Protein AF-A0A917K2B2-F1 (afdb_monomer)

Organism: NCBI:txid1003997

Nearest PDB structures (foldseek):
  4q0y-assembly2_C  TM=4.716E-01  e=1.342E+00  Clostridium sporogenes ATCC 15579
  2bm1-assembly1_A  TM=5.325E-01  e=3.130E+00  Thermus thermophilus
  4m1k-assembly1_A  TM=5.348E-01  e=3.130E+00  Thermus thermophilus
  1wdt-assembly1_A  TM=4.998E-01  e=5.203E+00  Thermus thermophilus
  6s13-assembly1_q  TM=2.485E-01  e=5.505E+00  Staphylococcus aureus

Sequence (207 aa):
MDAHSNPPSQYTPWRLTPEDLDETRLTRRQFLTYVLGGTGAFMGTLIAAPLIVAAFDPIHRSAGQQFFKTTLKPSDFNDKLPTHVRFTQHIDDGWNSHDVPNDVYVIIYQKKLMIMSHTCTHLGCHVNGSEVNGKSVAPKYNNGQDWFQCPCHNSLYNIYGVPTPTSPAPRPLDLYTYRIEPDGTISIGPSFQRTKENWDYNPNPEI

Structure (mmCIF, N/CA/C/O backbone):
data_AF-A0A917K2B2-F1
#
_entry.id   AF-A0A917K2B2-F1
#
loop_
_atom_site.group_PDB
_atom_site.id
_atom_site.type_symbol
_atom_site.label_atom_id
_atom_site.label_alt_id
_atom_site.label_comp_id
_atom_site.label_asym_id
_atom_site.label_entity_id
_atom_site.label_seq_id
_atom_site.pdbx_PDB_ins_code
_atom_site.Cartn_x
_atom_site.Cartn_y
_atom_site.Cartn_z
_atom_site.occupancy
_atom_site.B_iso_or_equiv
_atom_site.auth_seq_id
_atom_site.auth_comp_id
_atom_site.auth_asym_id
_atom_site.auth_atom_id
_atom_site.pdbx_PDB_model_num
ATOM 1 N N . MET A 1 1 ? 45.956 -6.895 -105.521 1.00 42.62 1 MET A N 1
ATOM 2 C CA . MET A 1 1 ? 45.988 -5.649 -104.740 1.00 42.62 1 MET A CA 1
ATOM 3 C C . MET A 1 1 ? 44.591 -5.345 -104.210 1.00 42.62 1 MET A C 1
ATOM 5 O O . MET A 1 1 ? 43.804 -4.755 -104.931 1.00 42.62 1 MET A O 1
ATOM 9 N N . ASP A 1 2 ? 44.184 -5.665 -102.989 1.00 46.22 2 ASP A N 1
ATOM 10 C CA . ASP A 1 2 ? 44.106 -6.958 -102.300 1.00 46.22 2 ASP A CA 1
ATOM 11 C C . ASP A 1 2 ? 42.822 -6.890 -101.458 1.00 46.22 2 ASP A C 1
ATOM 13 O O . ASP A 1 2 ? 42.589 -5.906 -100.756 1.00 46.22 2 ASP A O 1
ATOM 17 N N . ALA A 1 3 ? 41.945 -7.886 -101.582 1.00 50.41 3 ALA A N 1
ATOM 18 C CA . ALA A 1 3 ? 40.715 -7.972 -100.804 1.00 50.41 3 ALA A CA 1
ATOM 19 C C . ALA A 1 3 ? 41.024 -8.657 -99.465 1.00 50.41 3 ALA A C 1
ATOM 21 O O . ALA A 1 3 ? 41.147 -9.878 -99.402 1.00 50.41 3 ALA A O 1
ATOM 22 N N . HIS A 1 4 ? 41.167 -7.876 -98.394 1.00 52.44 4 HIS A N 1
ATOM 23 C CA . HIS A 1 4 ? 41.321 -8.406 -97.039 1.00 52.44 4 HIS A CA 1
ATOM 24 C C . HIS A 1 4 ? 39.947 -8.652 -96.405 1.00 52.44 4 HIS A C 1
ATOM 26 O O . HIS A 1 4 ? 39.318 -7.755 -95.850 1.00 52.44 4 HIS A O 1
ATOM 32 N N . SER A 1 5 ? 39.478 -9.894 -96.497 1.00 58.75 5 SER A N 1
ATOM 33 C CA . SER A 1 5 ? 38.369 -10.419 -95.699 1.00 58.75 5 SER A CA 1
ATOM 34 C C . SER A 1 5 ? 38.810 -10.625 -94.245 1.00 58.75 5 SER A C 1
ATOM 36 O O . SER A 1 5 ? 39.787 -11.330 -93.992 1.00 58.75 5 SER A O 1
ATOM 38 N N . ASN A 1 6 ? 38.079 -10.044 -93.293 1.00 54.34 6 ASN A N 1
ATOM 39 C CA . ASN A 1 6 ? 38.276 -10.272 -91.859 1.00 54.34 6 ASN A CA 1
ATOM 40 C C . ASN A 1 6 ? 37.791 -11.689 -91.477 1.00 54.34 6 ASN A C 1
ATOM 42 O O . ASN A 1 6 ? 36.689 -12.061 -91.890 1.00 54.34 6 ASN A O 1
ATOM 46 N N . PRO A 1 7 ? 38.547 -12.491 -90.703 1.00 56.81 7 PRO A N 1
ATOM 47 C CA . PRO A 1 7 ? 38.083 -13.809 -90.276 1.00 56.81 7 PRO A CA 1
ATOM 48 C C . PRO A 1 7 ? 37.017 -13.700 -89.166 1.00 56.81 7 PRO A C 1
ATOM 50 O O . PRO A 1 7 ? 37.055 -12.760 -88.367 1.00 56.81 7 PRO A O 1
ATOM 53 N N . PRO A 1 8 ? 36.066 -14.652 -89.082 1.00 50.38 8 PRO A N 1
ATOM 54 C CA . PRO A 1 8 ? 35.023 -14.637 -88.063 1.00 50.38 8 PRO A CA 1
ATOM 55 C C . PRO A 1 8 ? 35.609 -14.941 -86.678 1.00 50.38 8 PRO A C 1
ATOM 57 O O . PRO A 1 8 ? 36.498 -15.784 -86.530 1.00 50.38 8 PRO A O 1
ATOM 60 N N . SER A 1 9 ? 35.100 -14.247 -85.658 1.00 57.75 9 SER A N 1
ATOM 61 C CA . SER A 1 9 ? 35.517 -14.409 -84.267 1.00 57.75 9 SER A CA 1
ATOM 62 C C . SER A 1 9 ? 35.201 -15.818 -83.760 1.00 57.75 9 SER A C 1
ATOM 64 O O . SER A 1 9 ? 34.055 -16.264 -83.735 1.00 57.75 9 SER A O 1
ATOM 66 N N . GLN A 1 10 ? 36.240 -16.539 -83.344 1.00 55.34 10 GLN A N 1
ATOM 67 C CA . GLN A 1 10 ? 36.100 -17.853 -82.726 1.00 55.34 10 GLN A CA 1
ATOM 68 C C . GLN A 1 10 ? 35.752 -17.683 -81.241 1.00 55.34 10 GLN A C 1
ATOM 70 O O . GLN A 1 10 ? 36.583 -17.251 -80.443 1.00 55.34 10 GLN A O 1
ATOM 75 N N . TYR A 1 11 ? 34.518 -18.024 -80.871 1.00 56.69 11 TYR A N 1
ATOM 76 C CA . TYR A 1 11 ? 34.088 -18.148 -79.478 1.00 56.69 11 TYR A CA 1
ATOM 77 C C . TYR A 1 11 ? 34.731 -19.400 -78.860 1.00 56.69 11 TYR A C 1
ATOM 79 O O . TYR A 1 11 ? 34.476 -20.517 -79.309 1.00 56.69 11 TYR A O 1
ATOM 87 N N . THR A 1 12 ? 35.589 -19.222 -77.850 1.00 58.56 12 THR A N 1
ATOM 88 C CA . THR A 1 12 ? 36.211 -20.325 -77.095 1.00 58.56 12 THR A CA 1
ATOM 89 C C . THR A 1 12 ? 35.680 -20.316 -75.654 1.00 58.56 12 THR A C 1
ATOM 91 O O . THR A 1 12 ? 35.956 -19.371 -74.922 1.00 58.56 12 THR A O 1
ATOM 94 N N . PRO A 1 13 ? 34.921 -21.338 -75.213 1.00 57.34 13 PRO A N 1
ATOM 95 C CA . PRO A 1 13 ? 34.154 -21.292 -73.959 1.00 57.34 13 PRO A CA 1
ATOM 96 C C . PRO A 1 13 ? 34.963 -21.566 -72.675 1.00 57.34 13 PRO A C 1
ATOM 98 O O . PRO A 1 13 ? 34.377 -21.694 -71.607 1.00 57.34 13 PRO A O 1
ATOM 101 N N . TRP A 1 14 ? 36.293 -21.696 -72.748 1.00 61.47 14 TRP A N 1
ATOM 102 C CA . TRP A 1 14 ? 37.138 -22.086 -71.604 1.00 61.47 14 TRP A CA 1
ATOM 103 C C . TRP A 1 14 ? 38.266 -21.095 -71.271 1.00 61.47 14 TRP A C 1
ATOM 105 O O . TRP A 1 14 ? 39.020 -21.324 -70.325 1.00 61.47 14 TRP A O 1
ATOM 115 N N . ARG A 1 15 ? 38.389 -19.977 -71.999 1.00 55.41 15 ARG A N 1
ATOM 116 C CA . ARG A 1 15 ? 39.230 -18.850 -71.569 1.00 55.41 15 ARG A CA 1
ATOM 117 C C . ARG A 1 15 ? 38.396 -17.935 -70.681 1.00 55.41 15 ARG A C 1
ATOM 119 O O . ARG A 1 15 ? 37.712 -17.058 -71.190 1.00 55.41 15 ARG A O 1
ATOM 126 N N . LEU A 1 16 ? 38.476 -18.148 -69.368 1.00 57.84 16 LEU A N 1
ATOM 127 C CA . LEU A 1 16 ? 38.032 -17.147 -68.399 1.00 57.84 16 LEU A CA 1
ATOM 128 C C . LEU A 1 16 ? 38.910 -15.906 -68.585 1.00 57.84 16 LEU A C 1
ATOM 130 O O . LEU A 1 16 ? 40.137 -15.977 -68.459 1.00 57.84 16 LEU A O 1
ATOM 134 N N . THR A 1 17 ? 38.291 -14.797 -68.961 1.00 60.28 17 THR A N 1
ATOM 135 C CA . THR A 1 17 ? 38.951 -13.496 -69.041 1.00 60.28 17 THR A CA 1
ATOM 136 C C . THR A 1 17 ? 39.164 -12.946 -67.624 1.00 60.28 17 THR A C 1
ATOM 138 O O . THR A 1 17 ? 38.473 -13.365 -66.692 1.00 60.28 17 THR A O 1
ATOM 141 N N . PRO A 1 18 ? 40.141 -12.048 -67.395 1.00 58.34 18 PRO A N 1
ATOM 142 C CA . PRO A 1 18 ? 40.305 -11.397 -66.096 1.00 58.34 18 PRO A CA 1
ATOM 143 C C . PRO A 1 18 ? 39.023 -10.699 -65.618 1.00 58.34 18 PRO A C 1
ATOM 145 O O . PRO A 1 18 ? 38.758 -10.739 -64.420 1.00 58.34 18 PRO A O 1
ATOM 148 N N . GLU A 1 19 ? 38.217 -10.156 -66.541 1.00 54.50 19 GLU A N 1
ATOM 149 C CA . GLU A 1 19 ? 36.868 -9.634 -66.282 1.00 54.50 19 GLU A CA 1
ATOM 150 C C . GLU A 1 19 ? 35.935 -10.664 -65.610 1.00 54.50 19 GLU A C 1
ATOM 152 O O . GLU A 1 19 ? 35.251 -10.326 -64.646 1.00 54.50 19 GLU A O 1
ATOM 157 N N . ASP A 1 20 ? 35.957 -11.936 -66.028 1.00 55.31 20 ASP A N 1
ATOM 158 C CA . ASP A 1 20 ? 35.088 -12.989 -65.464 1.00 55.31 20 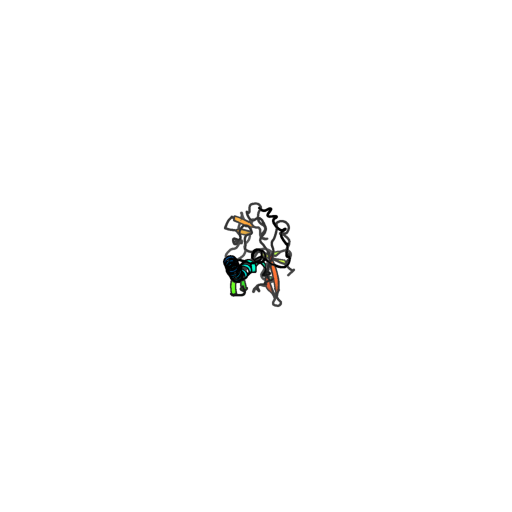ASP A CA 1
ATOM 159 C C . ASP A 1 20 ? 35.495 -13.393 -64.031 1.00 55.31 20 ASP A C 1
ATOM 161 O O . ASP A 1 20 ? 34.689 -13.900 -63.249 1.00 55.31 20 ASP A O 1
ATOM 165 N N . LEU A 1 21 ? 36.765 -13.174 -63.662 1.00 56.97 21 LEU A N 1
ATOM 166 C CA . LEU A 1 21 ? 37.274 -13.393 -62.302 1.00 56.97 21 LEU A CA 1
ATOM 167 C C . LEU A 1 21 ? 37.056 -12.179 -61.387 1.00 56.97 21 LEU A C 1
ATOM 169 O O . LEU A 1 21 ? 37.221 -12.316 -60.173 1.00 56.97 21 LEU A O 1
ATOM 173 N N . ASP A 1 22 ? 36.729 -11.015 -61.949 1.00 55.12 22 ASP A N 1
ATOM 174 C CA . ASP A 1 22 ? 36.571 -9.749 -61.227 1.00 55.12 22 ASP A CA 1
ATOM 175 C C . ASP A 1 22 ? 35.126 -9.526 -60.749 1.00 55.12 22 ASP A C 1
ATOM 177 O O . ASP A 1 22 ? 34.918 -8.946 -59.686 1.00 55.12 22 ASP A O 1
ATOM 181 N N . GLU A 1 23 ? 34.120 -10.098 -61.427 1.00 57.88 23 GLU A N 1
ATOM 182 C CA . GLU A 1 23 ? 32.706 -9.966 -61.017 1.00 57.88 23 GLU A CA 1
ATOM 183 C C . GLU A 1 23 ? 32.390 -10.541 -59.620 1.00 57.88 23 GLU A C 1
ATOM 185 O O . GLU A 1 23 ? 31.398 -10.165 -58.997 1.00 57.88 23 GLU A O 1
ATOM 190 N N . THR A 1 24 ? 33.239 -11.424 -59.081 1.00 62.91 24 THR A N 1
ATOM 191 C CA . THR A 1 24 ? 33.033 -12.065 -57.764 1.00 62.91 24 THR A CA 1
ATOM 192 C C . THR A 1 24 ? 34.124 -11.762 -56.735 1.00 62.91 24 THR A C 1
ATOM 194 O O . THR A 1 24 ? 34.058 -12.244 -55.599 1.00 62.91 24 THR A O 1
ATOM 197 N N . ARG A 1 25 ? 35.145 -10.967 -57.085 1.00 71.38 25 ARG A N 1
ATOM 198 C CA . ARG A 1 25 ? 36.277 -10.693 -56.191 1.00 71.38 25 ARG A CA 1
ATOM 199 C C . ARG A 1 25 ? 36.088 -9.371 -55.465 1.00 71.38 25 ARG A C 1
ATOM 201 O O . ARG A 1 25 ? 36.178 -8.292 -56.035 1.00 71.38 25 ARG A O 1
ATOM 208 N N . LEU A 1 26 ? 35.894 -9.460 -54.150 1.00 82.81 26 LEU A N 1
ATOM 209 C CA . LEU A 1 26 ? 35.917 -8.289 -53.278 1.00 82.81 26 LEU A CA 1
ATOM 210 C C . LEU A 1 26 ? 37.253 -7.555 -53.424 1.00 82.81 26 LEU A C 1
ATOM 212 O O . LEU A 1 26 ? 38.327 -8.147 -53.279 1.00 82.81 26 LEU A O 1
ATOM 216 N N . THR A 1 27 ? 37.200 -6.242 -53.641 1.00 88.25 27 THR A N 1
ATOM 217 C CA . THR A 1 27 ? 38.408 -5.416 -53.605 1.00 88.25 27 THR A CA 1
ATOM 218 C C . THR A 1 27 ? 39.030 -5.483 -52.209 1.00 88.25 27 THR A C 1
ATOM 220 O O . THR A 1 27 ? 38.336 -5.614 -51.198 1.00 88.25 27 THR A O 1
ATOM 223 N N . ARG A 1 28 ? 40.356 -5.329 -52.112 1.00 89.31 28 ARG A N 1
ATOM 224 C CA . ARG A 1 28 ? 41.068 -5.336 -50.816 1.00 89.31 28 ARG A CA 1
ATOM 225 C C . ARG A 1 28 ? 40.473 -4.337 -49.820 1.00 89.31 28 ARG A C 1
ATOM 227 O O . ARG A 1 28 ? 40.410 -4.613 -48.628 1.00 89.31 28 ARG A O 1
ATOM 234 N N . ARG A 1 29 ? 40.006 -3.188 -50.320 1.00 89.44 29 ARG A N 1
ATOM 235 C CA . ARG A 1 29 ? 39.341 -2.164 -49.512 1.00 89.44 29 ARG A CA 1
ATOM 236 C C . ARG A 1 29 ? 37.989 -2.647 -48.995 1.00 89.44 29 ARG A C 1
ATOM 238 O O . ARG A 1 29 ? 37.744 -2.515 -47.806 1.00 89.44 29 ARG A O 1
ATOM 245 N N . GLN A 1 30 ? 37.159 -3.247 -49.850 1.00 88.00 30 GLN A N 1
ATOM 246 C CA . GLN A 1 30 ? 35.872 -3.825 -49.445 1.00 88.00 30 GLN A CA 1
ATOM 247 C C . GLN A 1 30 ? 36.056 -4.955 -48.428 1.00 88.00 30 GLN A C 1
ATOM 249 O O . GLN A 1 30 ? 35.385 -4.955 -47.402 1.00 88.00 30 GLN A O 1
ATOM 254 N N . PHE A 1 31 ? 37.018 -5.856 -48.655 1.00 91.62 31 PHE A N 1
ATOM 255 C CA . PHE A 1 31 ? 37.350 -6.915 -47.702 1.00 91.62 31 PHE A CA 1
ATOM 256 C C . PHE A 1 31 ? 37.736 -6.343 -46.331 1.00 91.62 31 PHE A C 1
ATOM 258 O O . PHE A 1 31 ? 37.156 -6.727 -45.317 1.00 91.62 31 PHE A O 1
ATOM 265 N N . LEU A 1 32 ? 38.659 -5.376 -46.289 1.00 92.56 32 LEU A N 1
ATOM 266 C CA . LEU A 1 32 ? 39.079 -4.752 -45.031 1.00 92.56 32 LEU A CA 1
ATOM 267 C C . LEU A 1 32 ? 37.939 -3.981 -44.352 1.00 92.56 32 LEU A C 1
ATOM 269 O O . LEU A 1 32 ? 37.807 -4.055 -43.133 1.00 92.56 32 LEU A O 1
ATOM 273 N N . THR A 1 33 ? 37.085 -3.288 -45.110 1.00 93.31 33 THR A N 1
ATOM 274 C CA . THR A 1 33 ? 35.909 -2.594 -44.563 1.00 93.31 33 THR A CA 1
ATOM 275 C C . THR A 1 33 ? 34.916 -3.572 -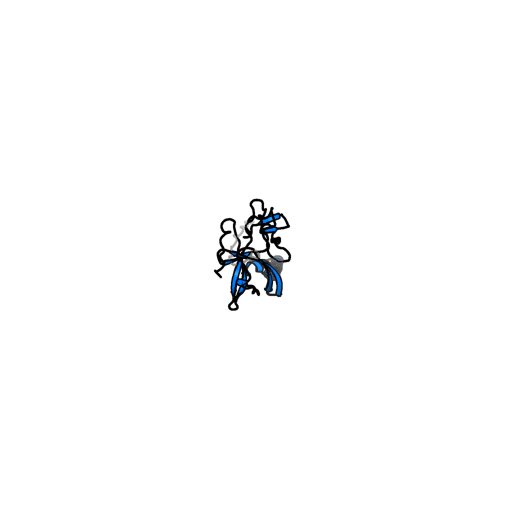43.937 1.00 93.31 33 THR A C 1
ATOM 277 O O . THR A 1 33 ? 34.411 -3.298 -42.850 1.00 93.31 33 THR A O 1
ATOM 280 N N . TYR A 1 34 ? 34.665 -4.722 -44.565 1.00 94.56 34 TYR A N 1
ATOM 281 C CA . TYR A 1 34 ? 33.759 -5.733 -44.016 1.00 94.56 34 TYR A CA 1
ATOM 282 C C . TYR A 1 34 ? 34.334 -6.440 -42.794 1.00 94.56 34 TYR A C 1
ATOM 284 O O . TYR A 1 34 ? 33.610 -6.627 -41.822 1.00 94.56 34 TYR A O 1
ATOM 292 N N . VAL A 1 35 ? 35.625 -6.781 -42.791 1.00 95.81 35 VAL A N 1
ATOM 293 C CA . VAL A 1 35 ? 36.264 -7.395 -41.617 1.00 95.81 35 VAL A CA 1
ATOM 294 C C . VAL A 1 35 ? 36.290 -6.418 -40.440 1.00 95.81 35 VAL A C 1
ATOM 296 O O . VAL A 1 35 ? 35.936 -6.796 -39.324 1.00 95.81 35 VAL A O 1
ATOM 299 N N . LEU A 1 36 ? 36.646 -5.151 -40.677 1.00 94.44 36 LEU A N 1
ATOM 300 C CA . LEU A 1 36 ? 36.693 -4.131 -39.628 1.00 94.44 36 LEU A CA 1
ATOM 301 C C . LEU A 1 36 ? 35.289 -3.807 -39.094 1.00 94.44 36 LEU A C 1
ATOM 303 O O . LEU A 1 36 ? 35.083 -3.775 -37.882 1.00 94.44 36 LEU A O 1
ATOM 307 N N . GLY A 1 37 ? 34.313 -3.630 -39.989 1.00 96.00 37 GLY A N 1
ATOM 308 C CA . GLY A 1 37 ? 32.918 -3.381 -39.625 1.00 96.00 37 GLY A CA 1
ATOM 309 C C . GLY A 1 37 ? 32.271 -4.571 -38.916 1.00 96.00 37 GLY A C 1
ATOM 310 O O . GLY A 1 37 ? 31.621 -4.391 -37.890 1.00 96.00 37 GLY A O 1
ATOM 311 N N . GLY A 1 38 ? 32.501 -5.791 -39.407 1.00 96.50 38 GLY A N 1
ATOM 312 C CA . GLY A 1 38 ? 31.987 -7.024 -38.810 1.00 96.50 38 GLY A CA 1
ATOM 313 C C . GLY A 1 38 ? 32.569 -7.290 -37.423 1.00 96.50 38 GLY A C 1
ATOM 314 O O . GLY A 1 38 ? 31.826 -7.585 -36.490 1.00 96.50 38 GLY A O 1
ATOM 315 N N . THR A 1 39 ? 33.880 -7.097 -37.251 1.00 95.44 39 THR A N 1
ATOM 316 C CA . THR A 1 39 ? 34.528 -7.231 -35.935 1.00 95.44 39 THR A CA 1
ATOM 317 C C . THR A 1 39 ? 34.037 -6.151 -34.967 1.00 95.44 39 THR A C 1
ATOM 319 O O . THR A 1 39 ? 33.743 -6.448 -33.811 1.00 95.44 39 THR A O 1
ATOM 322 N N . GLY A 1 40 ? 33.879 -4.908 -35.437 1.00 96.94 40 GLY A N 1
ATOM 323 C CA . GLY A 1 40 ? 33.316 -3.816 -34.640 1.00 96.94 40 GLY A CA 1
ATOM 324 C C . GLY A 1 40 ? 31.878 -4.089 -34.191 1.00 96.94 40 GLY A C 1
ATOM 325 O O . GLY A 1 40 ? 31.557 -3.898 -33.020 1.00 96.94 40 GLY A O 1
ATOM 326 N N . ALA A 1 41 ? 31.031 -4.607 -35.083 1.00 96.31 41 ALA A N 1
ATOM 327 C CA . ALA A 1 41 ? 29.660 -4.993 -34.758 1.00 96.31 41 ALA A CA 1
ATOM 328 C C . ALA A 1 41 ? 29.608 -6.146 -33.742 1.00 96.31 41 ALA A C 1
ATOM 330 O O . ALA A 1 41 ? 28.811 -6.104 -32.803 1.00 96.31 41 ALA A O 1
ATOM 331 N N . PHE A 1 42 ? 30.485 -7.144 -33.881 1.00 96.06 42 PHE A N 1
ATOM 332 C CA . PHE A 1 42 ? 30.588 -8.252 -32.931 1.00 96.06 42 PHE A CA 1
ATOM 333 C C . PHE A 1 42 ? 30.971 -7.763 -31.529 1.00 96.06 42 PHE A C 1
ATOM 335 O O . PHE A 1 42 ? 30.263 -8.041 -30.562 1.00 96.06 42 PHE A O 1
ATOM 342 N N . MET A 1 43 ? 32.034 -6.960 -31.422 1.00 96.62 43 MET A N 1
ATOM 343 C CA . MET A 1 43 ? 32.472 -6.389 -30.143 1.00 96.62 43 MET A CA 1
ATOM 344 C C . MET A 1 43 ? 31.414 -5.461 -29.537 1.00 96.62 43 MET A C 1
ATOM 346 O O . MET A 1 43 ? 31.153 -5.523 -28.336 1.00 96.62 43 MET A O 1
ATOM 350 N N . GLY A 1 44 ? 30.754 -4.648 -30.367 1.00 96.38 44 GLY A N 1
ATOM 351 C CA . GLY A 1 44 ? 29.644 -3.800 -29.937 1.00 96.38 44 GLY A CA 1
ATOM 352 C C . GLY A 1 44 ? 28.482 -4.614 -29.368 1.00 96.38 44 GLY A C 1
ATOM 353 O O . GLY A 1 44 ? 27.939 -4.262 -28.325 1.00 96.38 44 GLY A O 1
ATOM 354 N N . THR A 1 45 ? 28.152 -5.745 -29.995 1.00 95.81 45 THR A N 1
ATOM 355 C CA . THR A 1 45 ? 27.081 -6.637 -29.530 1.00 95.81 45 THR A CA 1
ATOM 356 C C . THR A 1 45 ? 27.439 -7.311 -28.208 1.00 95.81 45 THR A C 1
ATOM 358 O O . THR A 1 45 ? 26.587 -7.387 -27.329 1.00 95.81 45 THR A O 1
ATOM 361 N N . LEU A 1 46 ? 28.691 -7.745 -28.020 1.00 96.12 46 LEU A N 1
ATOM 362 C CA . LEU A 1 46 ? 29.131 -8.362 -26.762 1.00 96.12 46 LEU A CA 1
ATOM 363 C C . LEU A 1 46 ? 29.002 -7.422 -25.559 1.00 96.12 46 LEU A C 1
ATOM 365 O O . LEU A 1 46 ? 28.677 -7.877 -24.466 1.00 96.12 46 LEU A O 1
ATOM 369 N N . ILE A 1 47 ? 29.230 -6.123 -25.756 1.00 95.62 47 ILE A N 1
ATOM 370 C CA . ILE A 1 47 ? 29.067 -5.117 -24.700 1.00 95.62 47 ILE A CA 1
ATOM 371 C C . ILE A 1 47 ? 27.590 -4.740 -24.535 1.00 95.62 47 ILE A C 1
ATOM 373 O O . ILE A 1 47 ? 27.105 -4.612 -23.413 1.00 95.62 47 ILE A O 1
ATOM 377 N N . ALA A 1 48 ? 26.856 -4.576 -25.637 1.00 95.50 48 ALA A N 1
ATOM 378 C CA . ALA A 1 48 ? 25.457 -4.163 -25.597 1.00 95.50 48 ALA A CA 1
ATOM 379 C C . ALA A 1 48 ? 24.530 -5.248 -25.026 1.00 95.50 48 ALA A C 1
ATOM 381 O O . ALA A 1 48 ? 23.594 -4.926 -24.298 1.00 95.50 48 ALA A O 1
ATOM 382 N N . ALA A 1 49 ? 24.790 -6.526 -25.314 1.00 94.56 49 ALA A N 1
ATOM 383 C CA . ALA A 1 49 ? 23.946 -7.641 -24.895 1.00 94.56 49 ALA A CA 1
ATOM 384 C C . ALA A 1 49 ? 23.687 -7.692 -23.372 1.00 94.56 49 ALA A C 1
ATOM 386 O O . ALA A 1 49 ? 22.514 -7.685 -22.992 1.00 94.56 49 ALA A O 1
ATOM 387 N N . PRO A 1 50 ? 24.700 -7.681 -22.477 1.00 90.44 50 PRO A N 1
ATOM 388 C CA . PRO A 1 50 ? 24.447 -7.695 -21.036 1.00 90.44 50 PRO A CA 1
ATOM 389 C C . PRO A 1 50 ? 23.748 -6.423 -20.539 1.00 90.44 50 PRO A C 1
ATOM 391 O O . PRO A 1 50 ? 22.962 -6.505 -19.602 1.00 90.44 50 PRO A O 1
ATOM 394 N N . LEU A 1 51 ? 23.971 -5.265 -21.173 1.00 92.62 51 LEU A N 1
ATOM 395 C CA . LEU A 1 51 ? 23.298 -4.013 -20.801 1.00 92.62 51 LEU A CA 1
ATOM 396 C C . LEU A 1 51 ? 21.807 -4.044 -21.141 1.00 92.62 51 LEU A C 1
ATOM 398 O O . LEU A 1 51 ? 20.987 -3.591 -20.346 1.00 92.62 51 LEU A O 1
ATOM 402 N N . ILE A 1 52 ? 21.452 -4.609 -22.296 1.00 91.56 52 ILE A N 1
ATOM 403 C CA . ILE A 1 52 ? 20.056 -4.810 -22.694 1.00 91.56 52 ILE A CA 1
ATOM 404 C C . ILE A 1 52 ? 19.381 -5.772 -21.716 1.00 91.56 52 ILE A C 1
ATOM 406 O O . ILE A 1 52 ? 18.313 -5.460 -21.199 1.00 91.56 52 ILE A O 1
ATOM 410 N N . VAL A 1 53 ? 20.017 -6.907 -21.408 1.00 89.31 53 VAL A N 1
ATOM 411 C CA . VAL A 1 53 ? 19.471 -7.865 -20.436 1.00 89.31 53 VAL A CA 1
ATOM 412 C C . VAL A 1 53 ? 19.287 -7.206 -19.072 1.00 89.31 53 VAL A C 1
ATOM 414 O O . VAL A 1 53 ? 18.202 -7.295 -18.516 1.00 89.31 53 VAL A O 1
ATOM 417 N N . ALA A 1 54 ? 20.283 -6.480 -18.562 1.00 87.19 54 ALA A N 1
ATOM 418 C CA . ALA A 1 54 ? 20.185 -5.795 -17.274 1.00 87.19 54 ALA A CA 1
ATOM 419 C C . ALA A 1 54 ? 19.080 -4.723 -17.244 1.00 87.19 54 ALA A C 1
ATOM 421 O O . ALA A 1 54 ? 18.393 -4.581 -16.236 1.00 87.19 54 ALA A O 1
ATOM 422 N N . ALA A 1 55 ? 18.869 -3.995 -18.345 1.00 89.06 55 ALA A N 1
ATOM 423 C CA . ALA A 1 55 ? 17.810 -2.991 -18.440 1.00 89.06 55 ALA A CA 1
ATOM 424 C C . ALA A 1 55 ? 16.399 -3.606 -18.386 1.00 89.06 55 ALA A C 1
ATOM 426 O O . ALA A 1 55 ? 15.473 -2.971 -17.882 1.00 89.06 55 ALA A O 1
ATOM 427 N N . PHE A 1 56 ? 16.236 -4.835 -18.884 1.00 86.81 56 PHE A N 1
ATOM 428 C CA . PHE A 1 56 ? 14.951 -5.540 -18.917 1.00 86.81 56 PHE A CA 1
ATOM 429 C C . PHE A 1 56 ? 14.806 -6.636 -17.848 1.00 86.81 56 PHE A C 1
ATOM 431 O O . PHE A 1 56 ? 13.711 -7.167 -17.677 1.00 86.81 56 PHE A O 1
ATOM 438 N N . ASP A 1 57 ? 15.856 -6.934 -17.079 1.00 84.12 57 ASP A N 1
ATOM 439 C CA . ASP A 1 57 ? 15.844 -7.891 -15.964 1.00 84.12 57 ASP A CA 1
ATOM 440 C C . ASP A 1 57 ? 14.694 -7.645 -14.961 1.00 84.12 57 ASP A C 1
ATOM 442 O O . ASP A 1 57 ? 14.006 -8.607 -14.605 1.00 84.12 57 ASP A O 1
ATOM 446 N N . PRO A 1 58 ? 14.351 -6.392 -14.580 1.00 80.12 58 PRO A N 1
ATOM 447 C CA . PRO A 1 58 ? 13.228 -6.134 -13.676 1.00 80.12 58 PRO A CA 1
ATOM 448 C C . PRO A 1 58 ? 11.872 -6.625 -14.200 1.00 80.12 58 PRO A C 1
ATOM 450 O O . PRO A 1 58 ? 10.984 -6.917 -13.407 1.00 80.12 58 PRO A O 1
ATOM 453 N N . ILE A 1 59 ? 11.703 -6.731 -15.523 1.00 81.75 59 ILE A N 1
ATOM 454 C CA . ILE A 1 59 ? 10.456 -7.204 -16.144 1.00 81.75 59 ILE A CA 1
ATOM 455 C C . ILE A 1 59 ? 10.312 -8.725 -15.996 1.00 81.75 59 ILE A C 1
ATOM 457 O O . ILE A 1 59 ? 9.196 -9.239 -15.930 1.00 81.75 59 ILE A O 1
ATOM 461 N N . HIS A 1 60 ? 11.427 -9.456 -15.942 1.00 71.38 60 HIS A N 1
ATOM 462 C CA . HIS A 1 60 ? 11.434 -10.919 -15.893 1.00 71.38 60 HIS A CA 1
ATOM 463 C C . HIS A 1 60 ? 11.592 -11.494 -14.489 1.00 71.38 60 HIS A C 1
ATOM 465 O O . HIS A 1 60 ? 11.280 -12.669 -14.278 1.00 71.38 60 HIS A O 1
ATOM 471 N N . ARG A 1 61 ? 12.008 -10.686 -13.510 1.00 67.31 61 ARG A N 1
ATOM 472 C CA . ARG A 1 61 ? 11.916 -11.074 -12.104 1.00 67.31 61 ARG A CA 1
ATOM 473 C C . ARG A 1 61 ? 10.442 -11.174 -11.730 1.00 67.31 61 ARG A C 1
ATOM 475 O O . ARG A 1 61 ? 9.769 -10.170 -11.514 1.00 67.31 61 ARG A O 1
ATOM 482 N N . SER A 1 62 ? 9.923 -12.400 -11.656 1.00 56.91 62 SER A N 1
ATOM 483 C CA . SER A 1 62 ? 8.625 -12.628 -11.030 1.00 56.91 62 SER A CA 1
ATOM 484 C C . SER A 1 62 ? 8.692 -12.031 -9.631 1.00 56.91 62 SER A C 1
ATOM 486 O O . SER A 1 62 ? 9.591 -12.396 -8.869 1.00 56.91 62 SER A O 1
ATOM 488 N N . ALA A 1 63 ? 7.757 -11.146 -9.293 1.00 57.91 63 ALA A N 1
ATOM 489 C CA . ALA A 1 63 ? 7.476 -10.814 -7.908 1.00 57.91 63 ALA A CA 1
ATOM 490 C C . ALA A 1 63 ? 7.074 -12.125 -7.221 1.00 57.91 63 ALA A C 1
ATOM 492 O O . ALA A 1 63 ? 5.912 -12.534 -7.253 1.00 57.91 63 ALA A O 1
ATOM 493 N N . GLY A 1 64 ? 8.062 -12.858 -6.701 1.00 57.09 64 GLY A N 1
ATOM 494 C CA . GLY A 1 64 ? 7.814 -14.006 -5.851 1.00 57.09 64 GLY A CA 1
ATOM 495 C C . GLY A 1 64 ? 6.856 -13.547 -4.762 1.00 57.09 64 GLY A C 1
ATOM 496 O O . GLY A 1 64 ? 6.935 -12.404 -4.315 1.00 57.09 64 GLY A O 1
ATOM 497 N N . GLN A 1 65 ? 5.913 -14.405 -4.384 1.00 65.12 65 GLN A N 1
ATOM 498 C CA . GLN A 1 65 ? 4.974 -14.140 -3.296 1.00 65.12 65 GLN A CA 1
ATOM 499 C C . GLN A 1 65 ? 5.776 -14.070 -1.984 1.00 65.12 65 GLN A C 1
ATOM 501 O O . GLN A 1 65 ? 5.853 -15.046 -1.241 1.00 65.12 65 GLN A O 1
ATOM 506 N N . GLN A 1 66 ? 6.478 -12.959 -1.760 1.00 77.81 66 GLN A N 1
ATOM 507 C CA . GLN A 1 66 ? 7.285 -12.723 -0.577 1.00 77.81 66 GLN A CA 1
ATOM 508 C C . GLN A 1 66 ? 6.335 -12.367 0.556 1.00 77.81 66 GLN A C 1
ATOM 510 O O . GLN A 1 66 ? 5.533 -11.440 0.452 1.00 77.81 66 GLN A O 1
ATOM 515 N N . PHE A 1 67 ? 6.409 -13.164 1.616 1.00 84.94 67 PHE A N 1
ATOM 516 C CA . PHE A 1 67 ? 5.670 -12.949 2.845 1.00 84.94 67 PHE A CA 1
ATOM 517 C C . PHE A 1 67 ? 6.638 -12.443 3.910 1.00 84.94 67 PHE A C 1
ATOM 519 O O . PHE A 1 67 ? 7.659 -13.073 4.183 1.00 84.94 67 PHE A O 1
ATOM 526 N N . PHE A 1 68 ? 6.301 -11.315 4.521 1.00 87.00 68 PHE A N 1
ATOM 527 C CA . PHE A 1 68 ? 7.065 -10.695 5.592 1.00 87.00 68 PHE A CA 1
ATOM 528 C C . PHE A 1 68 ? 6.444 -11.076 6.928 1.00 87.00 68 PHE A C 1
ATOM 530 O O . PHE A 1 68 ? 5.314 -10.684 7.234 1.00 87.00 68 PHE A O 1
ATOM 537 N N . LYS A 1 69 ? 7.179 -11.857 7.720 1.00 85.50 69 LYS A N 1
ATOM 538 C CA . LYS A 1 69 ? 6.728 -12.277 9.044 1.00 85.50 69 LYS A CA 1
ATOM 539 C C . LYS A 1 69 ? 6.661 -11.075 9.982 1.00 85.50 69 LYS A C 1
ATOM 541 O O . LYS A 1 69 ? 7.625 -10.322 10.101 1.00 85.50 69 LYS A O 1
ATOM 546 N N . THR A 1 70 ? 5.536 -10.916 10.670 1.00 87.75 70 THR A N 1
ATOM 547 C CA . THR A 1 70 ? 5.356 -9.881 11.694 1.00 87.75 70 THR A CA 1
ATOM 548 C C . THR A 1 70 ? 5.299 -10.496 13.092 1.00 87.75 70 THR A C 1
ATOM 550 O O . THR A 1 70 ? 5.191 -11.709 13.253 1.00 87.75 70 THR A O 1
ATOM 553 N N . THR A 1 71 ? 5.349 -9.654 14.123 1.00 85.44 71 THR A N 1
ATOM 554 C CA . THR A 1 71 ? 5.176 -10.071 15.529 1.00 85.44 71 THR A CA 1
ATOM 555 C C . THR A 1 71 ? 3.699 -10.075 15.960 1.00 85.44 71 THR A C 1
ATOM 557 O O . THR A 1 71 ? 3.390 -10.320 17.123 1.00 85.44 71 THR A O 1
ATOM 560 N N . LEU A 1 72 ? 2.774 -9.768 15.049 1.00 86.50 72 LEU A N 1
ATOM 561 C CA . LEU A 1 72 ? 1.381 -9.441 15.365 1.00 86.50 72 LEU A CA 1
ATOM 562 C C . LEU A 1 72 ? 0.498 -10.677 15.334 1.00 86.50 72 LEU A C 1
ATOM 564 O O . LEU A 1 72 ? 0.715 -11.577 14.519 1.00 86.50 72 LEU A O 1
ATOM 568 N N . LYS A 1 73 ? -0.542 -10.676 16.166 1.00 89.75 73 LYS A N 1
ATOM 569 C CA . LYS A 1 73 ? -1.549 -11.735 16.214 1.00 89.75 73 LYS A CA 1
ATOM 570 C C . LYS A 1 73 ? -2.913 -11.213 15.762 1.00 89.75 73 LYS A C 1
ATOM 572 O O . LYS A 1 73 ? -3.221 -10.042 15.978 1.00 89.75 73 LYS A O 1
ATOM 577 N N . PRO A 1 74 ? -3.791 -12.072 15.214 1.00 87.69 74 PRO A N 1
ATOM 578 C CA . PRO A 1 74 ? -5.154 -11.670 14.860 1.00 87.69 74 PRO A CA 1
ATOM 579 C C . PRO A 1 74 ? -5.953 -11.073 16.030 1.00 87.69 74 PRO A C 1
ATOM 581 O O . PRO A 1 74 ? -6.807 -10.218 15.814 1.00 87.69 74 PRO A O 1
ATOM 584 N N . SER A 1 75 ? -5.646 -11.484 17.267 1.00 87.94 75 SER A N 1
ATOM 585 C CA . SER A 1 75 ? -6.274 -10.990 18.501 1.00 87.94 75 SER A CA 1
ATOM 586 C C . SER A 1 75 ? -5.971 -9.529 18.832 1.00 87.94 75 SER A C 1
ATOM 588 O O . SER A 1 75 ? -6.660 -8.949 19.667 1.00 87.94 75 SER A O 1
ATOM 590 N N . ASP A 1 76 ? -4.941 -8.945 18.220 1.00 88.69 76 ASP A N 1
ATOM 591 C CA . ASP A 1 76 ? -4.513 -7.573 18.507 1.00 88.69 76 ASP A CA 1
ATOM 592 C C . ASP A 1 76 ? -5.413 -6.538 17.807 1.00 88.69 76 ASP A C 1
ATOM 594 O O . ASP A 1 76 ? -5.347 -5.342 18.095 1.00 88.69 76 ASP A O 1
ATOM 598 N N . PHE A 1 77 ? -6.281 -6.999 16.901 1.00 91.06 77 PHE A N 1
ATOM 599 C CA . PHE A 1 77 ? -7.140 -6.169 16.066 1.00 91.06 77 PHE A CA 1
ATOM 600 C C . PHE A 1 77 ? -8.608 -6.268 16.475 1.00 91.06 77 PHE A C 1
ATOM 602 O O . PHE A 1 77 ? -9.064 -7.247 17.062 1.00 91.06 77 PHE A O 1
ATOM 609 N N . ASN A 1 78 ? -9.372 -5.230 16.141 1.00 89.75 78 ASN A N 1
ATOM 610 C CA . ASN A 1 78 ? -10.807 -5.161 16.394 1.00 89.75 78 ASN A CA 1
ATOM 611 C C . ASN A 1 78 ? -11.579 -4.793 15.117 1.00 89.75 78 ASN A C 1
ATOM 613 O O . ASN A 1 78 ? -10.994 -4.452 14.089 1.00 89.75 78 ASN A O 1
ATOM 617 N N . ASP A 1 79 ? -12.903 -4.880 15.192 1.00 91.94 79 ASP A N 1
ATOM 618 C CA . ASP A 1 79 ? -13.848 -4.592 14.109 1.00 91.94 79 ASP A CA 1
ATOM 619 C C . ASP A 1 79 ? -14.337 -3.133 14.086 1.00 91.94 79 ASP A C 1
ATOM 621 O O . ASP A 1 79 ? -15.080 -2.740 13.186 1.00 91.94 79 ASP A O 1
ATOM 625 N N . LYS A 1 80 ? -13.927 -2.315 15.063 1.00 91.69 80 LYS A N 1
ATOM 626 C CA . LYS A 1 80 ? -14.430 -0.946 15.244 1.00 91.69 80 LYS A CA 1
ATOM 627 C C . LYS A 1 80 ? -13.549 0.101 14.583 1.00 91.69 80 LYS A C 1
ATOM 629 O O . LYS A 1 80 ? -14.075 1.018 13.959 1.00 91.69 80 LYS A O 1
ATOM 634 N N . LEU A 1 81 ? -12.231 0.012 14.766 1.00 93.31 81 LEU A N 1
ATOM 635 C CA . LEU A 1 81 ? -11.274 1.017 14.306 1.00 93.31 81 LEU A CA 1
ATOM 636 C C . LEU A 1 81 ? -10.036 0.358 13.681 1.00 93.31 81 LEU A C 1
ATOM 638 O O . LEU A 1 81 ? -9.487 -0.575 14.274 1.00 93.31 81 LEU A O 1
ATOM 642 N N . PRO A 1 82 ? -9.544 0.868 12.536 1.00 94.31 82 PRO A N 1
ATOM 643 C CA . PRO A 1 82 ? -8.283 0.415 11.963 1.00 94.31 82 PRO A CA 1
ATOM 644 C C . PRO A 1 82 ? -7.120 0.704 12.904 1.00 94.31 82 PRO A C 1
ATOM 646 O O . PRO A 1 82 ? -7.016 1.802 13.439 1.00 94.31 82 PRO A O 1
ATOM 649 N N . THR A 1 83 ? -6.234 -0.264 13.095 1.00 93.69 83 THR A N 1
ATOM 650 C CA . THR A 1 83 ? -5.031 -0.147 13.927 1.00 93.69 83 THR A CA 1
ATOM 651 C C . THR A 1 83 ? -3.820 0.077 13.036 1.00 93.69 83 THR A C 1
ATOM 653 O O . THR A 1 83 ? -3.598 -0.706 12.110 1.00 93.69 83 THR A O 1
ATOM 656 N N . HIS A 1 84 ? -3.041 1.130 13.294 1.00 93.62 84 HIS A N 1
ATOM 657 C CA . HIS A 1 84 ? -1.767 1.334 12.609 1.00 93.62 84 HIS A CA 1
ATOM 658 C C . HIS A 1 84 ? -0.707 0.388 13.131 1.00 93.62 84 HIS A C 1
ATOM 660 O O . HIS A 1 84 ? -0.493 0.235 14.333 1.00 93.62 84 HIS A O 1
ATOM 666 N N . VAL A 1 85 ? -0.029 -0.240 12.190 1.00 91.75 85 VAL A N 1
ATOM 667 C CA . VAL A 1 85 ? 0.983 -1.244 12.434 1.00 91.75 85 VAL A CA 1
ATOM 668 C C . VAL A 1 85 ? 2.207 -0.863 11.634 1.00 91.75 85 VAL A C 1
ATOM 670 O O . VAL A 1 85 ? 2.103 -0.590 10.443 1.00 91.75 85 VAL A O 1
ATOM 673 N N . ARG A 1 86 ? 3.378 -0.928 12.266 1.00 90.31 86 ARG A N 1
ATOM 674 C CA . ARG A 1 86 ? 4.666 -0.847 11.576 1.00 90.31 86 ARG A CA 1
ATOM 675 C C . ARG A 1 86 ? 5.332 -2.213 11.589 1.00 90.31 86 ARG A C 1
ATOM 677 O O . ARG A 1 86 ? 5.329 -2.886 12.617 1.00 90.31 86 ARG A O 1
ATOM 684 N N . PHE A 1 87 ? 5.911 -2.603 10.465 1.00 88.31 87 PHE A N 1
ATOM 685 C CA . PHE A 1 87 ? 6.688 -3.827 10.334 1.00 88.31 87 PHE A CA 1
ATOM 686 C C . PHE A 1 87 ? 7.889 -3.590 9.423 1.00 88.31 87 PHE A C 1
ATOM 688 O O . PHE A 1 87 ? 7.919 -2.650 8.632 1.00 88.31 87 PHE A O 1
ATOM 695 N N . THR A 1 88 ? 8.894 -4.445 9.551 1.00 85.38 88 THR A N 1
ATOM 696 C CA . THR A 1 88 ? 10.107 -4.362 8.743 1.00 85.38 88 THR A CA 1
ATOM 697 C C . THR A 1 88 ? 10.000 -5.333 7.579 1.00 85.38 88 THR A C 1
ATOM 699 O O . THR A 1 88 ? 9.728 -6.516 7.779 1.00 85.38 88 THR A O 1
ATOM 702 N N . GLN A 1 89 ? 10.211 -4.833 6.366 1.00 83.69 89 GLN A N 1
ATOM 703 C CA . GLN A 1 89 ? 10.325 -5.651 5.166 1.00 83.69 89 GLN A CA 1
ATOM 704 C C . GLN A 1 89 ? 11.798 -5.899 4.882 1.00 83.69 89 GLN A C 1
ATOM 706 O O . GLN A 1 89 ? 12.537 -4.958 4.600 1.00 83.69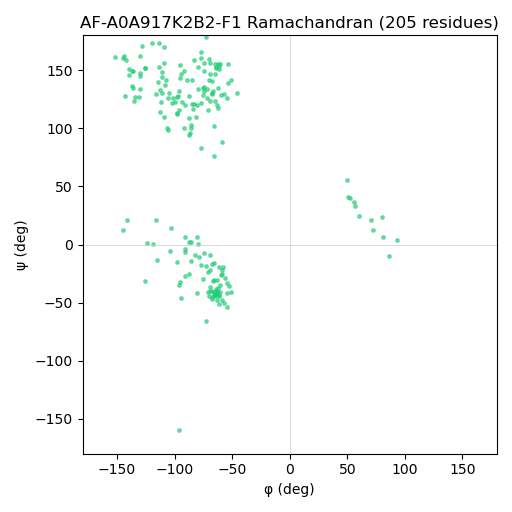 89 GLN A O 1
ATOM 711 N N . HIS A 1 90 ? 12.211 -7.161 4.959 1.00 79.88 90 HIS A N 1
ATOM 712 C CA . HIS A 1 90 ? 13.550 -7.574 4.566 1.00 79.88 90 HIS A CA 1
ATOM 713 C C . HIS A 1 90 ? 13.560 -7.846 3.063 1.00 79.88 90 HIS A C 1
ATOM 715 O O . HIS A 1 90 ? 13.027 -8.863 2.613 1.00 79.88 90 HIS A O 1
ATOM 721 N N . ILE A 1 91 ? 14.106 -6.916 2.286 1.00 78.31 91 ILE A N 1
ATOM 722 C CA . ILE A 1 91 ? 14.184 -7.031 0.830 1.00 78.31 91 ILE A CA 1
ATOM 723 C C . ILE A 1 91 ? 15.592 -7.502 0.472 1.00 78.31 91 ILE A C 1
ATOM 725 O O . ILE A 1 91 ? 16.569 -6.847 0.830 1.00 78.31 91 ILE A O 1
ATOM 729 N N . ASP A 1 92 ? 15.676 -8.626 -0.238 1.00 76.00 92 ASP A N 1
ATOM 730 C CA . ASP A 1 92 ? 16.910 -9.152 -0.826 1.00 76.00 92 ASP A CA 1
ATOM 731 C C . ASP A 1 92 ? 16.828 -8.988 -2.349 1.00 76.00 92 ASP A C 1
ATOM 733 O O . ASP A 1 92 ? 16.000 -9.622 -3.012 1.00 76.00 92 ASP A O 1
ATOM 737 N N . ASP A 1 93 ? 17.636 -8.080 -2.900 1.00 69.94 93 ASP A N 1
ATOM 738 C CA . ASP A 1 93 ? 17.663 -7.773 -4.336 1.00 69.94 93 ASP A CA 1
ATOM 739 C C . ASP A 1 93 ? 18.682 -8.631 -5.121 1.00 69.94 93 ASP A C 1
ATOM 741 O O . ASP A 1 93 ? 18.871 -8.447 -6.335 1.00 69.94 93 ASP A O 1
ATOM 745 N N . GLY A 1 94 ? 19.292 -9.613 -4.445 1.00 68.31 94 GLY A N 1
ATOM 746 C CA . GLY A 1 94 ? 20.314 -10.516 -4.968 1.00 68.31 94 GLY A CA 1
ATOM 747 C C . GLY A 1 94 ? 21.742 -9.967 -4.881 1.00 68.31 94 GLY A C 1
ATOM 748 O O . GLY A 1 94 ? 22.686 -10.725 -5.104 1.00 68.31 94 GLY A O 1
ATOM 749 N N . TRP A 1 95 ? 21.918 -8.685 -4.547 1.00 69.81 95 TRP A N 1
ATOM 750 C CA . TRP A 1 95 ? 23.226 -8.039 -4.377 1.00 69.81 95 TRP A CA 1
ATOM 751 C C . TRP A 1 95 ? 23.368 -7.362 -3.011 1.00 69.81 95 TRP A C 1
ATOM 753 O O . TRP A 1 95 ? 24.467 -7.312 -2.462 1.00 69.81 95 TRP A O 1
ATOM 763 N N . ASN A 1 96 ? 22.261 -6.872 -2.459 1.00 74.44 96 ASN A N 1
ATOM 764 C CA . ASN A 1 96 ? 22.146 -6.204 -1.180 1.00 74.44 96 ASN A CA 1
ATOM 765 C C . ASN A 1 96 ? 20.873 -6.662 -0.461 1.00 74.44 96 ASN A C 1
ATOM 767 O O . ASN A 1 96 ? 19.823 -6.885 -1.067 1.00 74.44 96 ASN A O 1
ATOM 771 N N . SER A 1 97 ? 20.968 -6.736 0.863 1.00 77.62 97 SER A N 1
ATOM 772 C CA . SER A 1 97 ? 19.817 -6.911 1.736 1.00 77.62 97 SER A CA 1
ATOM 773 C C . SER A 1 97 ? 19.580 -5.639 2.537 1.00 77.62 97 SER A C 1
ATOM 775 O O . SER A 1 97 ? 20.497 -5.072 3.141 1.00 77.62 97 SER A O 1
ATOM 777 N N . HIS A 1 98 ? 18.335 -5.169 2.527 1.00 80.19 98 HIS A N 1
ATOM 778 C CA . HIS A 1 98 ? 17.941 -3.968 3.247 1.00 80.19 98 HIS A CA 1
ATOM 779 C C . HIS A 1 98 ? 16.618 -4.167 3.975 1.00 80.19 98 HIS A C 1
ATOM 781 O O . HIS A 1 98 ? 15.634 -4.657 3.420 1.00 80.19 98 HIS A O 1
ATOM 787 N N . ASP A 1 99 ? 16.610 -3.724 5.228 1.00 83.31 99 ASP A N 1
ATOM 788 C CA . ASP A 1 99 ? 15.425 -3.649 6.066 1.00 83.31 99 ASP A CA 1
ATOM 789 C C . ASP A 1 99 ? 14.732 -2.307 5.841 1.00 83.31 99 ASP A C 1
ATOM 791 O O . ASP A 1 99 ? 15.229 -1.253 6.249 1.00 83.31 99 ASP A O 1
ATOM 795 N N . VAL A 1 100 ? 13.574 -2.341 5.185 1.00 84.56 100 VAL A N 1
ATOM 796 C CA . VAL A 1 100 ? 12.766 -1.149 4.925 1.00 84.56 100 VAL A CA 1
ATOM 797 C C . VAL A 1 100 ? 11.600 -1.117 5.914 1.00 84.56 100 VAL A C 1
ATOM 799 O O . VAL A 1 100 ? 10.806 -2.062 5.953 1.00 84.56 100 VAL A O 1
ATOM 802 N N . PRO A 1 101 ? 11.459 -0.055 6.730 1.00 86.94 101 PRO A N 1
ATOM 803 C CA . PRO A 1 101 ? 10.274 0.106 7.556 1.00 86.94 101 PRO A CA 1
ATOM 804 C C . PRO A 1 101 ? 9.068 0.360 6.651 1.00 86.94 101 PRO A C 1
ATOM 806 O O . PRO A 1 101 ? 9.094 1.241 5.792 1.00 86.94 101 PRO A O 1
ATOM 809 N N . ASN A 1 102 ? 8.005 -0.401 6.862 1.00 88.75 102 ASN A N 1
ATOM 810 C CA . ASN A 1 102 ? 6.728 -0.224 6.190 1.00 88.75 102 ASN A CA 1
ATOM 811 C C . ASN A 1 102 ? 5.609 -0.211 7.236 1.00 88.75 102 ASN A C 1
ATOM 813 O O . ASN A 1 102 ? 5.789 -0.621 8.389 1.00 88.75 102 ASN A O 1
ATOM 817 N N . ASP A 1 103 ? 4.450 0.291 6.854 1.00 91.56 103 ASP A N 1
ATOM 818 C CA . ASP A 1 103 ? 3.313 0.439 7.735 1.00 91.56 103 ASP A CA 1
ATOM 819 C C . ASP A 1 103 ? 1.993 0.090 7.052 1.00 91.56 103 ASP A C 1
ATOM 821 O O . ASP A 1 103 ? 1.836 0.166 5.841 1.00 91.56 103 ASP A O 1
ATOM 825 N N . VAL A 1 104 ? 1.025 -0.381 7.820 1.00 94.44 104 VAL A N 1
ATOM 826 C CA . VAL A 1 104 ? -0.289 -0.788 7.315 1.00 94.44 104 VAL A CA 1
ATOM 827 C C . VAL A 1 104 ? -1.354 -0.447 8.338 1.00 94.44 104 VAL A C 1
ATOM 829 O O . VAL A 1 104 ? -1.074 -0.267 9.524 1.00 94.44 104 VAL A O 1
ATOM 832 N N . TYR A 1 105 ? -2.593 -0.382 7.873 1.00 95.25 105 TYR A N 1
ATOM 833 C CA . TYR A 1 105 ? -3.760 -0.217 8.725 1.00 95.25 105 TYR A CA 1
ATOM 834 C C . TYR A 1 105 ? -4.589 -1.492 8.709 1.00 95.25 105 TYR A C 1
ATOM 836 O O . TYR A 1 105 ? -5.018 -1.937 7.650 1.00 95.25 105 TYR A O 1
ATOM 844 N N . VAL A 1 106 ? -4.830 -2.081 9.877 1.00 95.00 106 VAL A N 1
ATOM 845 C CA . VAL A 1 106 ? -5.506 -3.379 9.993 1.00 95.00 106 VAL A CA 1
ATOM 846 C C . VAL A 1 106 ? -6.836 -3.226 10.719 1.00 95.00 106 VAL A C 1
ATOM 848 O O . VAL A 1 106 ? -6.886 -2.658 11.808 1.00 95.00 106 VAL A O 1
ATOM 851 N N . ILE A 1 107 ? -7.912 -3.751 10.137 1.00 94.44 107 ILE A N 1
ATOM 852 C CA . ILE A 1 107 ? -9.244 -3.821 10.758 1.00 94.44 107 ILE A CA 1
ATOM 853 C C . ILE A 1 107 ? -9.866 -5.197 10.512 1.00 94.44 107 ILE A C 1
ATOM 855 O O . ILE A 1 107 ? -9.610 -5.818 9.480 1.00 94.44 107 ILE A O 1
ATOM 859 N N . ILE A 1 108 ? -10.698 -5.684 11.433 1.00 93.00 108 ILE A N 1
ATOM 860 C CA . ILE A 1 108 ? -11.530 -6.864 11.178 1.00 93.00 108 ILE A CA 1
ATOM 861 C C . ILE A 1 108 ? -12.758 -6.436 10.370 1.00 93.00 108 ILE A C 1
ATOM 863 O O . ILE A 1 108 ? -13.567 -5.627 10.817 1.00 93.00 108 ILE A O 1
ATOM 867 N N . TYR A 1 109 ? -12.921 -7.010 9.182 1.00 91.94 109 TYR A N 1
ATOM 868 C CA . TYR A 1 109 ? -14.066 -6.786 8.306 1.00 91.94 109 TYR A CA 1
ATOM 869 C C . TYR A 1 109 ? -14.622 -8.129 7.838 1.00 91.94 109 TYR A C 1
ATOM 871 O O . TYR A 1 109 ? -13.872 -8.963 7.339 1.00 91.94 109 TYR A O 1
ATOM 879 N N . GLN A 1 110 ? -15.927 -8.357 8.020 1.00 90.19 110 GLN A N 1
ATOM 880 C CA . GLN A 1 110 ? -16.591 -9.626 7.673 1.00 90.19 110 GLN A CA 1
ATOM 881 C C . GLN A 1 110 ? -15.881 -10.870 8.252 1.00 90.19 110 GLN A C 1
ATOM 883 O O . GLN A 1 110 ? -15.743 -11.881 7.573 1.00 90.19 110 GLN A O 1
ATOM 888 N N . LYS A 1 111 ? -15.414 -10.798 9.510 1.00 89.12 111 LYS A N 1
ATOM 889 C CA . LYS A 1 111 ? -14.629 -11.863 10.177 1.00 89.12 111 LYS A CA 1
ATOM 890 C C . LYS A 1 111 ? -13.305 -12.213 9.475 1.00 89.12 111 LYS A C 1
ATOM 892 O O . LYS A 1 111 ? -12.795 -13.312 9.638 1.00 89.12 111 LYS A O 1
ATOM 897 N N . LYS A 1 112 ? -12.742 -11.285 8.703 1.00 91.31 112 LYS A N 1
ATOM 898 C CA . LYS A 1 112 ? -11.435 -11.407 8.049 1.00 91.31 112 LYS A CA 1
ATOM 899 C C . LYS A 1 112 ? -10.567 -10.215 8.418 1.00 91.31 112 LYS A C 1
ATOM 901 O O . LYS A 1 112 ? -11.095 -9.124 8.642 1.00 91.31 112 LYS A O 1
ATOM 906 N N . LEU A 1 113 ? -9.245 -10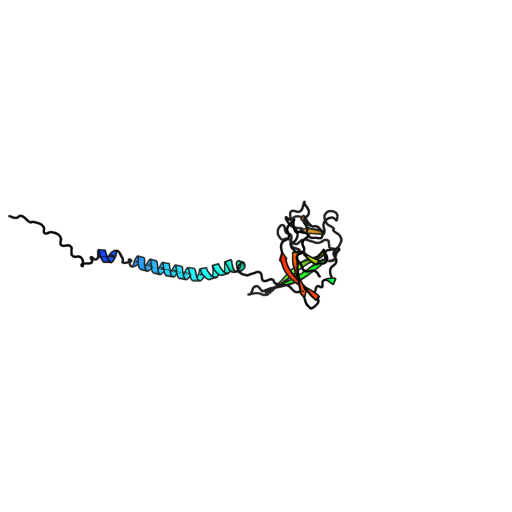.377 8.429 1.00 93.06 113 LEU A N 1
ATOM 907 C CA . LEU A 1 113 ? -8.363 -9.216 8.548 1.00 93.06 113 LEU A CA 1
ATOM 908 C C . LEU A 1 113 ? -8.325 -8.471 7.212 1.00 93.06 113 LEU A C 1
ATOM 910 O O . LEU A 1 113 ? -8.098 -9.037 6.141 1.00 93.06 113 LEU A O 1
ATOM 914 N N . MET A 1 114 ? -8.563 -7.173 7.270 1.00 94.25 114 MET A N 1
ATOM 915 C CA . MET A 1 114 ? -8.401 -6.256 6.157 1.00 94.25 114 MET A CA 1
ATOM 916 C C . MET A 1 114 ? -7.140 -5.438 6.427 1.00 94.25 114 MET A C 1
ATOM 918 O O . MET A 1 114 ? -7.164 -4.495 7.215 1.00 94.25 114 MET A O 1
ATOM 922 N N . ILE A 1 115 ? -6.032 -5.845 5.805 1.00 94.69 115 ILE A N 1
ATOM 923 C CA . ILE A 1 115 ? -4.732 -5.175 5.916 1.00 94.69 115 ILE A CA 1
ATOM 924 C C . ILE A 1 115 ? -4.629 -4.166 4.777 1.00 94.69 115 ILE A C 1
ATOM 926 O O . ILE A 1 115 ? -4.361 -4.538 3.640 1.00 94.69 115 ILE A O 1
ATOM 930 N N . MET A 1 116 ? -4.882 -2.899 5.075 1.00 95.56 116 MET A N 1
ATOM 931 C CA . MET A 1 116 ? -4.860 -1.797 4.119 1.00 95.56 116 MET A CA 1
ATOM 932 C C . MET A 1 116 ? -3.474 -1.172 4.017 1.00 95.56 116 MET A C 1
ATOM 934 O O . MET A 1 116 ? -2.784 -0.969 5.019 1.00 95.56 116 MET A O 1
ATOM 938 N N . SER A 1 117 ? -3.102 -0.804 2.797 1.00 95.12 117 SER A N 1
ATOM 939 C CA . SER A 1 117 ? -1.912 -0.013 2.524 1.00 95.12 117 SER A CA 1
ATOM 940 C C . SER A 1 117 ? -2.051 1.406 3.062 1.00 95.12 117 SER A C 1
ATOM 942 O O . SER A 1 117 ? -3.100 2.036 2.932 1.00 95.12 117 SER A O 1
ATOM 944 N N . HIS A 1 118 ? -0.963 1.932 3.622 1.00 95.25 118 HIS A N 1
ATOM 945 C CA . HIS A 1 118 ? -0.841 3.347 3.959 1.00 95.25 118 HIS A CA 1
ATOM 946 C C . HIS A 1 118 ? -0.629 4.220 2.703 1.00 95.25 118 HIS A C 1
ATOM 948 O O . HIS A 1 118 ? -0.611 5.444 2.793 1.00 95.25 118 HIS A O 1
ATOM 954 N N . THR A 1 119 ? -0.432 3.627 1.525 1.00 95.94 119 THR A N 1
ATOM 955 C CA . THR A 1 119 ? -0.124 4.346 0.287 1.00 95.94 119 THR A CA 1
ATOM 956 C C . THR A 1 119 ? -1.395 4.875 -0.387 1.00 95.94 119 THR A C 1
ATOM 958 O O . THR A 1 119 ? -2.281 4.121 -0.785 1.00 95.94 119 THR A O 1
ATOM 961 N N . CYS A 1 120 ? -1.471 6.192 -0.564 1.00 96.56 120 CYS A N 1
ATOM 962 C CA . CYS A 1 120 ? -2.560 6.885 -1.245 1.00 96.56 120 CYS A CA 1
ATOM 963 C C . CYS A 1 120 ? -2.589 6.539 -2.737 1.00 96.56 120 CYS A C 1
ATOM 965 O O . CYS A 1 120 ? -1.592 6.682 -3.445 1.00 96.56 120 CYS A O 1
ATOM 967 N N . THR A 1 121 ? -3.768 6.194 -3.247 1.00 96.31 121 THR A N 1
ATOM 968 C CA . THR A 1 121 ? -3.965 5.726 -4.629 1.00 96.31 121 THR A CA 1
ATOM 969 C C . THR A 1 121 ? -4.010 6.842 -5.669 1.00 96.31 121 THR A C 1
ATOM 971 O O . THR A 1 121 ? -4.179 6.571 -6.855 1.00 96.31 121 THR A O 1
ATOM 974 N N . HIS A 1 122 ? -3.858 8.097 -5.237 1.00 95.00 122 HIS A N 1
ATOM 975 C CA . HIS A 1 122 ? -3.678 9.233 -6.133 1.00 95.00 122 HIS A CA 1
ATOM 976 C C . HIS A 1 122 ? -2.277 9.210 -6.766 1.00 95.00 122 HIS A C 1
ATOM 978 O O . HIS A 1 122 ? -2.156 9.026 -7.971 1.00 95.00 122 HIS A O 1
ATOM 984 N N . LEU A 1 123 ? -1.228 9.382 -5.947 1.00 95.44 123 LEU A N 1
ATOM 985 C CA . LEU A 1 123 ? 0.169 9.510 -6.398 1.00 95.44 123 LEU A CA 1
ATOM 986 C C . LEU A 1 123 ? 1.193 8.866 -5.439 1.00 95.44 123 LEU A C 1
ATOM 988 O O . LEU A 1 123 ? 2.384 9.129 -5.550 1.00 95.44 123 LEU A O 1
ATOM 992 N N . GLY A 1 124 ? 0.755 8.055 -4.470 1.00 94.56 124 GLY A N 1
ATOM 993 C CA . GLY A 1 124 ? 1.667 7.281 -3.619 1.00 94.56 124 GLY A CA 1
ATOM 994 C C . GLY A 1 124 ? 2.098 7.924 -2.295 1.00 94.56 124 GLY A C 1
ATOM 995 O O . GLY A 1 124 ? 2.886 7.333 -1.568 1.00 94.56 124 GLY A O 1
ATOM 996 N N . CYS A 1 125 ? 1.587 9.105 -1.932 1.00 95.94 125 CYS A N 1
ATOM 997 C CA . CYS A 1 125 ? 1.838 9.681 -0.602 1.00 95.94 125 CYS A CA 1
ATOM 998 C C . CYS A 1 125 ? 1.277 8.802 0.527 1.00 95.94 125 CYS A C 1
ATOM 1000 O O . CYS A 1 125 ? 0.284 8.109 0.331 1.00 95.94 125 CYS A O 1
ATOM 1002 N N . HIS A 1 126 ? 1.828 8.898 1.735 1.00 95.19 126 HIS A N 1
ATOM 1003 C CA . 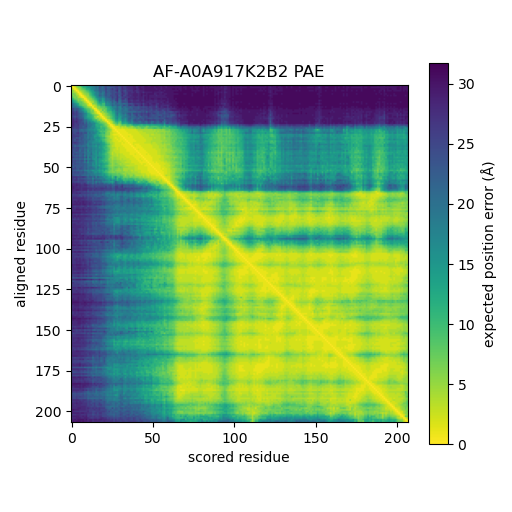HIS A 1 126 ? 1.293 8.168 2.886 1.00 95.19 126 HIS A CA 1
ATOM 1004 C C . HIS A 1 126 ? 0.002 8.832 3.393 1.00 95.19 126 HIS A C 1
ATOM 1006 O O . HIS A 1 126 ? -0.069 10.059 3.520 1.00 95.19 126 HIS A O 1
ATOM 1012 N N . VAL A 1 127 ? -1.032 8.037 3.669 1.00 95.88 127 VAL A N 1
ATOM 1013 C CA . VAL A 1 127 ? -2.267 8.502 4.306 1.00 95.88 127 VAL A CA 1
ATOM 1014 C C . VAL A 1 127 ? -2.104 8.516 5.819 1.00 95.88 127 VAL A C 1
ATOM 1016 O O . VAL A 1 127 ? -1.521 7.607 6.399 1.00 95.88 127 VAL A O 1
ATOM 1019 N N . ASN A 1 128 ? -2.665 9.534 6.462 1.00 94.81 128 ASN A N 1
ATOM 1020 C CA . ASN A 1 128 ? -2.719 9.624 7.913 1.00 94.81 128 ASN A CA 1
ATOM 1021 C C . ASN A 1 128 ? -4.071 9.114 8.409 1.00 94.81 128 ASN A C 1
ATOM 1023 O O . ASN A 1 128 ? -5.116 9.589 7.960 1.00 94.81 128 ASN A O 1
ATOM 1027 N N . GLY A 1 129 ? -4.047 8.181 9.355 1.00 94.25 129 GLY A N 1
ATOM 1028 C CA . GLY A 1 129 ? -5.229 7.717 10.072 1.00 94.25 129 GLY A CA 1
ATOM 1029 C C . GLY A 1 129 ? -5.716 8.684 11.157 1.00 94.25 129 GLY A C 1
ATOM 1030 O O . GLY A 1 129 ? -5.015 9.601 11.612 1.00 94.25 129 GLY A O 1
ATOM 1031 N N . SER A 1 130 ? -6.942 8.453 11.621 1.00 93.62 130 SER A N 1
ATOM 1032 C CA . SER A 1 130 ? -7.514 9.161 12.765 1.00 93.62 130 SER A CA 1
ATOM 1033 C C . SER A 1 130 ? -6.934 8.604 14.058 1.00 93.62 130 SER A C 1
ATOM 1035 O O . SER A 1 130 ? -7.521 7.744 14.703 1.00 93.62 130 SER A O 1
ATOM 1037 N N . GLU A 1 131 ? -5.751 9.100 14.420 1.00 93.19 131 GLU A N 1
ATOM 1038 C CA . GLU A 1 131 ? -5.015 8.651 15.607 1.00 93.19 131 GLU A CA 1
ATOM 1039 C C . GLU A 1 131 ? -4.642 9.800 16.542 1.00 93.19 131 GLU A C 1
ATOM 1041 O O . GLU A 1 131 ? -4.442 10.938 16.095 1.00 93.19 131 GLU A O 1
ATOM 1046 N N . VAL A 1 132 ? -4.529 9.480 17.835 1.00 88.88 132 VAL A N 1
ATOM 1047 C CA . VAL A 1 132 ? -4.033 10.355 18.907 1.00 88.88 132 VAL A CA 1
ATOM 1048 C C . VAL A 1 132 ? -3.066 9.548 19.774 1.00 88.88 132 VAL A C 1
ATOM 1050 O O . VAL A 1 132 ? -3.431 8.498 20.296 1.00 88.88 132 VAL A O 1
ATOM 1053 N N . ASN A 1 133 ? -1.827 10.026 19.933 1.00 88.38 133 ASN A N 1
ATOM 1054 C CA . ASN A 1 133 ? -0.771 9.346 20.702 1.00 88.38 133 ASN A CA 1
ATOM 1055 C C . ASN A 1 133 ? -0.554 7.873 20.287 1.00 88.38 133 ASN A C 1
ATOM 1057 O O . ASN A 1 133 ? -0.381 7.003 21.139 1.00 88.38 133 ASN A O 1
ATOM 1061 N N . GLY A 1 134 ? -0.614 7.593 18.979 1.00 83.62 134 GLY A N 1
ATOM 1062 C CA . GLY A 1 134 ? -0.446 6.244 18.421 1.00 83.62 134 GLY A CA 1
ATOM 1063 C C . GLY A 1 134 ? -1.619 5.294 18.675 1.00 83.62 134 GLY A C 1
ATOM 1064 O O . GLY A 1 134 ? -1.472 4.091 18.495 1.00 83.62 134 GLY A O 1
ATOM 1065 N N . LYS A 1 135 ? -2.771 5.808 19.124 1.00 87.38 135 LYS A N 1
ATOM 1066 C CA . LYS A 1 135 ? -4.000 5.030 19.291 1.00 87.38 135 LYS A CA 1
ATOM 1067 C C . LYS A 1 135 ? -5.056 5.492 18.302 1.00 87.38 135 LYS A C 1
ATOM 1069 O O . LYS A 1 135 ? -5.324 6.691 18.193 1.00 87.38 135 LYS A O 1
ATOM 1074 N N . SER A 1 136 ? -5.684 4.528 17.645 1.00 91.81 136 SER A N 1
ATOM 1075 C CA . SER A 1 136 ? -6.833 4.733 16.773 1.00 91.81 136 SER A CA 1
ATOM 1076 C C . SER A 1 136 ? -7.994 5.347 17.541 1.00 91.81 136 SER A C 1
ATOM 1078 O O . SER A 1 136 ? -8.399 4.848 18.592 1.00 91.81 136 SER A O 1
ATOM 1080 N N . VAL A 1 137 ? -8.537 6.434 17.007 1.00 93.12 137 VAL A N 1
ATOM 1081 C CA . VAL A 1 137 ? -9.719 7.116 17.532 1.00 93.12 137 VAL A CA 1
ATOM 1082 C C . VAL A 1 137 ? -10.827 7.124 16.482 1.00 93.12 137 VAL A C 1
ATOM 1084 O O . VAL A 1 137 ? -10.637 6.697 15.339 1.00 93.12 137 VAL A O 1
ATOM 1087 N N . ALA A 1 138 ? -12.010 7.589 16.883 1.00 91.94 138 ALA A N 1
ATOM 1088 C CA . ALA A 1 138 ? -13.105 7.838 15.956 1.00 91.94 138 ALA A CA 1
ATOM 1089 C C . ALA A 1 138 ? -12.655 8.766 14.804 1.00 91.94 138 ALA A C 1
ATOM 1091 O O . ALA A 1 138 ? -11.705 9.537 14.986 1.00 91.94 138 ALA A O 1
ATOM 1092 N N . PRO A 1 139 ? -13.318 8.700 13.634 1.00 92.19 139 PRO A N 1
ATOM 1093 C CA . PRO A 1 139 ? -13.018 9.575 12.504 1.00 92.19 139 PRO A CA 1
ATOM 1094 C C . PRO A 1 139 ? -12.860 11.037 12.943 1.00 92.19 139 PRO A C 1
ATOM 1096 O O . PRO A 1 139 ? -13.702 11.559 13.676 1.00 92.19 139 PRO A O 1
ATOM 1099 N N . LYS A 1 140 ? -11.775 11.693 12.518 1.00 93.31 140 LYS A N 1
ATOM 1100 C CA . LYS A 1 140 ? -11.479 13.093 12.886 1.00 93.31 140 LYS A CA 1
ATOM 1101 C C . LYS A 1 140 ? -11.493 14.053 11.702 1.00 93.31 140 LYS A C 1
ATOM 1103 O O . LYS A 1 140 ? -11.488 15.267 11.897 1.00 93.31 140 LYS A O 1
ATOM 1108 N N . TYR A 1 141 ? -11.496 13.527 10.483 1.00 90.62 141 TYR A N 1
ATOM 1109 C CA . TYR A 1 14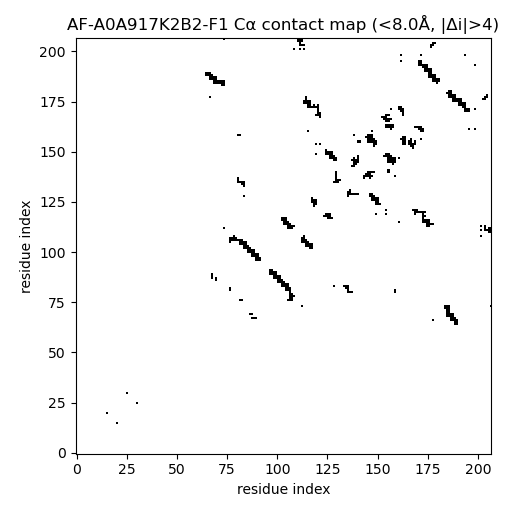1 ? -11.445 14.327 9.268 1.00 90.62 141 TYR A CA 1
ATOM 1110 C C . TYR A 1 141 ? -12.850 14.571 8.726 1.00 90.62 141 TYR A C 1
ATOM 1112 O O . TYR A 1 141 ? -13.774 13.806 9.008 1.00 90.62 141 TYR A O 1
ATOM 1120 N N . ASN A 1 142 ? -13.012 15.665 7.976 1.00 91.44 142 ASN A N 1
ATOM 1121 C CA . ASN A 1 142 ? -14.285 16.041 7.357 1.00 91.44 142 ASN A CA 1
ATOM 1122 C C . ASN A 1 142 ? -15.461 16.014 8.358 1.00 91.44 142 ASN A C 1
ATOM 1124 O O . ASN A 1 142 ? -16.436 15.287 8.190 1.00 91.44 142 ASN A O 1
ATOM 1128 N N . ASN A 1 143 ? -15.324 16.758 9.461 1.00 88.94 143 ASN A N 1
ATOM 1129 C CA . ASN A 1 143 ? -16.311 16.812 10.548 1.00 88.94 143 ASN A CA 1
ATOM 1130 C C . ASN A 1 143 ? -16.649 15.440 11.167 1.00 88.94 143 ASN A C 1
ATOM 1132 O O . ASN A 1 143 ? -17.778 15.206 11.591 1.00 88.94 143 ASN A O 1
ATOM 1136 N N . GLY A 1 144 ? -15.671 14.533 11.218 1.00 87.81 144 GLY A N 1
ATOM 1137 C CA . GLY A 1 144 ? -15.834 13.201 11.799 1.00 87.81 144 GLY A CA 1
ATOM 1138 C C . GLY A 1 144 ? -16.521 12.191 10.880 1.00 87.81 144 GLY A C 1
ATOM 1139 O O . GLY A 1 144 ? -17.098 11.219 11.361 1.00 87.81 144 GLY A O 1
ATOM 1140 N N . GLN A 1 145 ? -16.472 12.412 9.566 1.00 90.06 145 GLN A N 1
ATOM 1141 C CA . GLN A 1 145 ? -16.987 11.471 8.567 1.00 90.06 145 GLN A CA 1
ATOM 1142 C C . GLN A 1 145 ? -15.893 10.550 8.023 1.00 90.06 145 GLN A C 1
ATOM 1144 O O . GLN A 1 145 ? -16.160 9.388 7.718 1.00 90.06 145 GLN A O 1
ATOM 1149 N N . ASP A 1 146 ? -14.658 11.051 7.943 1.00 94.38 146 ASP A N 1
ATOM 1150 C CA . ASP A 1 146 ? -13.551 10.366 7.283 1.00 94.38 146 ASP A CA 1
ATOM 1151 C C . ASP A 1 146 ? -12.457 9.968 8.264 1.00 94.38 146 ASP A C 1
ATOM 1153 O O . ASP A 1 146 ? -12.095 10.708 9.188 1.00 94.38 146 ASP A O 1
ATOM 1157 N N . TRP A 1 147 ? -11.923 8.767 8.054 1.00 95.38 147 TRP A N 1
ATOM 1158 C CA . TRP A 1 147 ? -10.938 8.182 8.952 1.00 95.38 147 TRP A CA 1
ATOM 1159 C C . TRP A 1 147 ? -9.512 8.420 8.476 1.00 95.38 147 TRP A C 1
ATOM 1161 O O . TRP A 1 147 ? -8.641 8.659 9.311 1.00 95.38 147 TRP A O 1
ATOM 1171 N N . PHE A 1 148 ? -9.283 8.427 7.161 1.00 96.50 148 PHE A N 1
ATOM 1172 C CA . PHE A 1 148 ? -7.973 8.706 6.578 1.00 96.50 148 PHE A CA 1
ATOM 1173 C C . PHE A 1 148 ? -7.951 10.039 5.835 1.00 96.50 148 PHE A C 1
ATOM 1175 O O . PHE A 1 148 ? -8.903 10.385 5.133 1.00 96.50 148 PHE A O 1
ATOM 1182 N N . GLN A 1 149 ? -6.812 10.727 5.908 1.00 96.31 149 GLN A N 1
ATOM 1183 C CA . GLN A 1 149 ? -6.507 11.903 5.100 1.00 96.31 149 GLN A CA 1
ATOM 1184 C C . GLN A 1 149 ? -5.091 11.809 4.518 1.00 96.31 149 GLN A C 1
ATOM 1186 O O . GLN A 1 149 ? -4.109 11.670 5.243 1.00 96.31 149 GLN A O 1
ATOM 1191 N N . CYS A 1 150 ? -4.968 11.963 3.201 1.00 96.56 150 CYS A N 1
ATOM 1192 C CA . CYS A 1 150 ? -3.690 12.163 2.524 1.00 96.56 150 CYS A CA 1
ATOM 1193 C C . CYS A 1 150 ? -3.303 13.655 2.550 1.00 96.56 150 CYS A C 1
ATO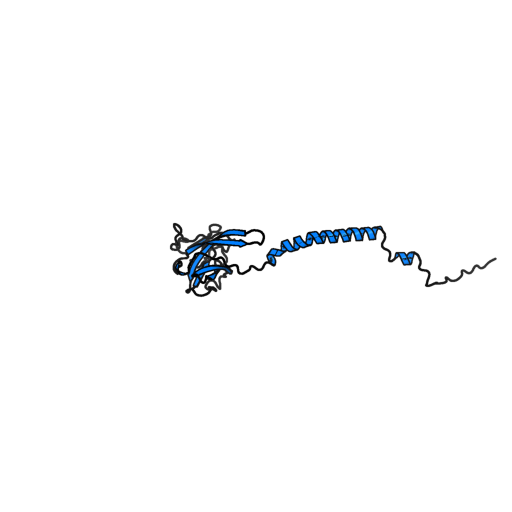M 1195 O O . CYS A 1 150 ? -4.029 14.460 1.960 1.00 96.56 150 CYS A O 1
ATOM 1197 N N . PRO A 1 151 ? -2.153 14.050 3.128 1.00 94.81 151 PRO A N 1
ATOM 1198 C CA . PRO A 1 151 ? -1.773 15.459 3.271 1.00 94.81 151 PRO A CA 1
ATOM 1199 C C . PRO A 1 151 ? -1.358 16.138 1.955 1.00 94.81 151 PRO A C 1
ATOM 1201 O O . PRO A 1 151 ? -1.358 17.359 1.879 1.00 94.81 151 PRO A O 1
ATOM 1204 N N . CYS A 1 152 ? -1.014 15.374 0.912 1.00 95.81 152 CYS A N 1
ATOM 1205 C CA . CYS A 1 152 ? -0.516 15.940 -0.348 1.00 95.81 152 CYS A CA 1
ATOM 1206 C C . CYS A 1 152 ? -1.588 16.685 -1.165 1.00 95.81 152 CYS A C 1
ATOM 1208 O O . CYS A 1 152 ? -1.323 17.756 -1.694 1.00 95.81 152 CYS A O 1
ATOM 1210 N N . HIS A 1 153 ? -2.790 16.111 -1.288 1.00 94.56 153 HIS A N 1
ATOM 1211 C CA . HIS A 1 153 ? -3.887 16.661 -2.105 1.00 94.56 153 HIS A CA 1
ATOM 1212 C C . HIS A 1 153 ? -5.255 16.485 -1.428 1.00 94.56 153 HIS A C 1
ATOM 1214 O O . HIS A 1 153 ? -6.286 16.477 -2.090 1.00 94.56 153 HIS A O 1
ATOM 1220 N N . ASN A 1 154 ? -5.269 16.293 -0.105 1.00 93.81 154 ASN A N 1
ATOM 1221 C CA . ASN A 1 154 ? -6.480 16.130 0.701 1.00 93.81 154 ASN A CA 1
ATOM 1222 C C . ASN A 1 154 ? -7.408 14.995 0.246 1.00 93.81 154 ASN A C 1
ATOM 1224 O O . ASN A 1 154 ? -8.627 15.108 0.348 1.00 93.81 154 ASN A O 1
ATOM 1228 N N . SER A 1 155 ? -6.847 13.879 -0.227 1.00 95.94 155 SER A N 1
ATOM 1229 C CA . SER A 1 155 ? -7.648 12.675 -0.450 1.00 95.94 155 SER A CA 1
ATOM 1230 C C . SER A 1 155 ? -8.184 12.162 0.883 1.00 95.94 155 SER A C 1
ATOM 1232 O O . SER A 1 155 ? -7.402 11.896 1.796 1.00 95.94 155 SER A O 1
ATOM 1234 N N . LEU A 1 156 ? -9.502 12.028 0.984 1.00 96.75 156 LEU A N 1
ATOM 1235 C CA . LEU A 1 156 ? -10.201 11.546 2.171 1.00 96.75 156 LEU A CA 1
ATOM 1236 C C . LEU A 1 156 ? -10.726 10.139 1.918 1.00 96.75 156 LEU A C 1
ATOM 1238 O O . LEU A 1 156 ? -11.177 9.848 0.805 1.00 96.75 156 LEU A O 1
ATOM 1242 N N . TYR A 1 157 ? -10.662 9.287 2.941 1.00 96.38 157 TYR A N 1
ATOM 1243 C CA . TYR A 1 157 ? -11.183 7.926 2.883 1.00 96.38 157 TYR A CA 1
ATOM 1244 C C . TYR A 1 157 ? -11.932 7.555 4.165 1.00 96.38 157 TYR A C 1
ATOM 1246 O O . TYR A 1 157 ? -11.566 7.970 5.271 1.00 96.38 157 TYR A O 1
ATOM 1254 N N . ASN A 1 158 ? -12.938 6.695 4.019 1.00 95.00 158 ASN A N 1
ATOM 1255 C CA . ASN A 1 158 ? -13.661 6.112 5.146 1.00 95.00 158 ASN A CA 1
ATOM 1256 C C . ASN A 1 158 ? -12.813 5.062 5.897 1.00 95.00 158 ASN A C 1
ATOM 1258 O O . ASN A 1 158 ? -11.702 4.734 5.490 1.00 95.00 158 ASN A O 1
ATOM 1262 N N . ILE A 1 159 ? -13.356 4.476 6.969 1.00 94.81 159 ILE A N 1
ATOM 1263 C CA . ILE A 1 159 ? -12.668 3.464 7.800 1.00 94.81 159 ILE A CA 1
ATOM 1264 C C . ILE A 1 159 ? -12.194 2.210 7.038 1.00 94.81 159 ILE A C 1
ATOM 1266 O O . ILE A 1 159 ? -11.315 1.509 7.525 1.00 94.81 159 ILE A O 1
ATOM 1270 N N . TYR A 1 160 ? -12.742 1.936 5.851 1.00 94.69 160 TYR A N 1
ATOM 1271 C CA . TYR A 1 160 ? -12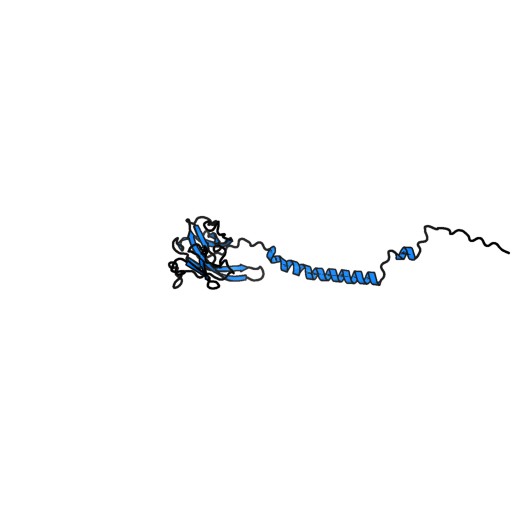.386 0.797 4.992 1.00 94.69 160 TYR A CA 1
ATOM 1272 C C . TYR A 1 160 ? -11.494 1.207 3.806 1.00 94.69 160 TYR A C 1
ATOM 1274 O O . TYR A 1 160 ? -11.354 0.465 2.824 1.00 94.69 160 TYR A O 1
ATOM 1282 N N . GLY A 1 161 ? -10.932 2.419 3.858 1.00 95.12 161 GLY A N 1
ATOM 1283 C CA . GLY A 1 161 ? -10.030 2.949 2.844 1.00 95.12 161 GLY A CA 1
ATOM 1284 C C . GLY A 1 161 ? -10.716 3.281 1.519 1.00 95.12 161 GLY A C 1
ATOM 1285 O O . GLY A 1 161 ? -10.041 3.330 0.497 1.00 95.12 161 GLY A O 1
ATOM 1286 N N . VAL A 1 162 ? -12.038 3.479 1.495 1.00 95.69 162 VAL A N 1
ATOM 1287 C CA . VAL A 1 162 ? -12.780 3.882 0.286 1.00 95.69 162 VAL A CA 1
ATOM 1288 C C . VAL A 1 162 ? -12.780 5.407 0.175 1.00 95.69 162 VAL A C 1
ATOM 1290 O O . VAL A 1 162 ? -13.144 6.063 1.154 1.00 95.69 162 VAL A O 1
ATOM 1293 N N . PRO A 1 163 ? -12.379 5.989 -0.972 1.00 95.62 163 PRO A N 1
ATOM 1294 C CA . PRO A 1 163 ? -12.289 7.432 -1.127 1.00 95.62 163 PRO A CA 1
ATOM 1295 C C . PRO A 1 163 ? -13.673 8.081 -1.128 1.00 95.62 163 PRO A C 1
ATOM 1297 O O . PRO A 1 163 ? -14.635 7.520 -1.657 1.00 95.62 163 PRO A O 1
ATOM 1300 N N . THR A 1 164 ? -13.767 9.293 -0.587 1.00 93.25 164 THR A N 1
ATOM 1301 C CA . THR A 1 164 ? -14.987 10.099 -0.703 1.00 93.25 164 THR A CA 1
ATOM 1302 C C . THR A 1 164 ? -15.204 10.5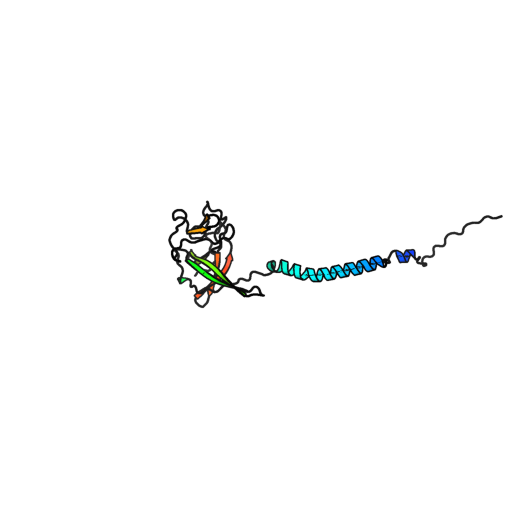90 -2.139 1.00 93.25 164 THR A C 1
ATOM 1304 O O . THR A 1 164 ? -14.246 10.685 -2.910 1.00 93.25 164 THR A O 1
ATOM 1307 N N . PRO A 1 165 ? -16.437 10.975 -2.522 1.00 89.44 165 PRO A N 1
ATOM 1308 C CA . PRO A 1 165 ? -16.712 11.506 -3.861 1.00 89.44 165 PRO A CA 1
ATOM 1309 C C . PRO A 1 165 ? -15.914 12.766 -4.225 1.00 89.44 165 PRO A C 1
ATOM 1311 O O . PRO A 1 165 ? -15.703 13.041 -5.401 1.00 89.44 165 PRO A O 1
ATOM 1314 N N . THR A 1 166 ? -15.485 13.537 -3.224 1.00 87.62 166 THR A N 1
ATOM 1315 C CA . THR A 1 166 ? -14.705 14.772 -3.384 1.00 87.62 166 THR A CA 1
ATOM 1316 C C . THR A 1 166 ? -13.194 14.532 -3.363 1.00 87.62 166 THR A C 1
ATOM 1318 O O . THR A 1 166 ? -12.421 15.458 -3.600 1.00 87.62 166 THR A O 1
ATOM 1321 N N . SER A 1 167 ? -12.761 13.302 -3.077 1.00 92.44 167 SER A N 1
ATOM 1322 C CA . SER A 1 167 ? -11.356 12.917 -3.001 1.00 92.44 167 SER A CA 1
ATOM 1323 C C . SER A 1 167 ? -10.740 12.806 -4.404 1.00 92.44 167 SER A C 1
ATOM 1325 O O . SER A 1 167 ? -11.326 12.160 -5.273 1.00 92.44 167 SER A O 1
ATOM 1327 N N . PRO A 1 168 ? -9.523 13.336 -4.637 1.00 94.81 168 PRO A N 1
ATOM 1328 C CA . PRO A 1 168 ? -8.800 13.127 -5.898 1.00 94.81 168 PRO A CA 1
ATOM 1329 C C . PRO A 1 168 ? -8.386 11.669 -6.148 1.00 94.81 168 PRO A C 1
ATOM 1331 O O . PRO A 1 168 ? -8.002 11.310 -7.258 1.00 94.81 168 PRO A O 1
ATOM 1334 N N . ALA A 1 169 ? -8.406 10.829 -5.110 1.00 95.69 169 ALA A N 1
ATOM 1335 C CA . ALA A 1 169 ? -8.001 9.437 -5.210 1.00 95.69 169 ALA A CA 1
ATOM 1336 C C . ALA A 1 169 ? -9.016 8.631 -6.045 1.00 95.69 169 ALA A C 1
ATOM 1338 O O . ALA A 1 169 ? -10.199 8.583 -5.696 1.00 95.69 169 ALA A O 1
ATOM 1339 N N . PRO A 1 170 ? -8.590 7.957 -7.129 1.00 94.69 170 PRO A N 1
ATOM 1340 C CA . PRO A 1 170 ? -9.517 7.323 -8.061 1.00 94.69 170 PRO A CA 1
ATOM 1341 C C . PRO A 1 170 ? -10.103 6.005 -7.542 1.00 94.69 170 PRO A C 1
ATOM 1343 O O . PRO A 1 170 ? -11.104 5.537 -8.082 1.00 94.69 170 PRO A O 1
ATOM 1346 N N . ARG A 1 171 ? -9.498 5.380 -6.525 1.00 95.44 171 ARG A N 1
ATOM 1347 C CA . ARG A 1 171 ? -9.841 4.023 -6.070 1.00 95.44 171 ARG A CA 1
ATOM 1348 C C . ARG A 1 171 ? -9.554 3.811 -4.573 1.00 95.44 171 ARG A C 1
ATOM 1350 O O . ARG A 1 171 ? -8.779 4.584 -4.006 1.00 95.44 171 ARG A O 1
ATOM 1357 N N . PRO A 1 172 ? -10.146 2.785 -3.931 1.00 96.62 172 PRO A N 1
ATOM 1358 C CA . PRO A 1 172 ? -9.848 2.432 -2.543 1.00 96.62 172 PRO A CA 1
ATOM 1359 C C . PRO A 1 172 ? -8.385 2.063 -2.313 1.00 96.62 172 PRO A C 1
ATOM 1361 O O . PRO A 1 172 ? -7.721 1.604 -3.243 1.00 96.62 172 PRO A O 1
ATOM 1364 N N . LEU A 1 173 ? -7.922 2.227 -1.070 1.00 96.31 173 LEU A N 1
ATOM 1365 C CA . LEU A 1 173 ? -6.606 1.770 -0.623 1.00 96.31 173 LEU A CA 1
ATOM 1366 C C . LEU A 1 173 ? -6.424 0.282 -0.932 1.00 96.31 173 LEU A C 1
ATOM 1368 O O . LEU A 1 173 ? -7.347 -0.521 -0.738 1.00 96.31 173 LEU A O 1
ATOM 1372 N N . ASP A 1 174 ? -5.222 -0.054 -1.393 1.00 95.06 174 ASP A N 1
ATOM 1373 C CA . ASP A 1 174 ? -4.830 -1.427 -1.693 1.00 95.06 174 ASP A CA 1
ATOM 1374 C C . ASP A 1 174 ? -4.828 -2.279 -0.436 1.00 95.06 174 ASP A C 1
ATOM 1376 O O . ASP A 1 174 ? -4.633 -1.781 0.675 1.00 95.06 174 ASP A O 1
ATOM 1380 N N . LEU A 1 175 ? -5.049 -3.573 -0.621 1.00 94.25 175 LEU A N 1
ATOM 1381 C CA . LEU A 1 175 ? -4.998 -4.536 0.463 1.00 94.25 175 LEU A CA 1
ATOM 1382 C C . LEU A 1 175 ? -3.791 -5.436 0.291 1.00 94.25 175 LEU A C 1
ATOM 1384 O O . LEU A 1 175 ? -3.399 -5.757 -0.827 1.00 94.25 175 LEU A O 1
ATOM 1388 N N . TYR A 1 176 ? -3.242 -5.878 1.410 1.00 92.69 176 TYR A N 1
ATOM 1389 C CA . TYR A 1 176 ? -2.240 -6.922 1.443 1.00 92.69 176 TYR A CA 1
ATOM 1390 C C . TYR A 1 176 ? -2.883 -8.276 1.708 1.00 92.69 176 TYR A C 1
ATOM 1392 O O . TYR A 1 176 ? -3.832 -8.406 2.493 1.00 92.69 176 TYR A O 1
ATOM 1400 N N . THR A 1 177 ? -2.332 -9.292 1.051 1.00 91.88 177 THR A N 1
ATOM 1401 C CA . THR A 1 177 ? -2.587 -10.680 1.427 1.00 91.88 177 THR A CA 1
ATOM 1402 C C . THR A 1 177 ? -1.929 -10.999 2.761 1.00 91.88 177 THR A C 1
ATOM 1404 O O . THR A 1 177 ? -0.962 -10.347 3.158 1.00 91.88 177 THR A O 1
ATOM 1407 N N . TYR A 1 178 ? -2.438 -11.999 3.477 1.00 91.94 178 TYR A N 1
ATOM 1408 C CA . TYR A 1 178 ? -1.769 -12.490 4.676 1.00 91.94 178 TYR A CA 1
ATOM 1409 C C . TYR A 1 178 ? -1.896 -13.994 4.853 1.00 91.94 178 TYR A C 1
ATOM 1411 O O . TYR A 1 178 ? -2.769 -14.648 4.278 1.00 91.94 178 TYR A O 1
ATOM 1419 N N . ARG A 1 179 ? -1.014 -14.524 5.697 1.00 90.81 179 ARG A N 1
ATOM 1420 C CA . ARG A 1 179 ? -1.036 -15.894 6.197 1.00 90.81 179 ARG A CA 1
ATOM 1421 C C . ARG A 1 179 ? -0.910 -15.878 7.715 1.00 90.81 179 ARG A C 1
ATOM 1423 O O . ARG A 1 179 ? -0.199 -15.039 8.260 1.00 90.81 179 ARG A O 1
ATOM 1430 N N . ILE A 1 180 ? -1.589 -16.809 8.375 1.00 90.62 180 ILE A N 1
ATOM 1431 C CA . ILE A 1 180 ? -1.362 -17.105 9.789 1.00 90.62 180 ILE A CA 1
ATOM 1432 C C . ILE A 1 180 ? -0.306 -18.206 9.856 1.00 90.62 180 ILE A C 1
ATOM 1434 O O . ILE A 1 180 ? -0.482 -19.280 9.279 1.00 90.62 180 ILE A O 1
ATOM 1438 N N . GLU A 1 181 ? 0.805 -17.912 10.513 1.00 90.44 181 GLU A N 1
ATOM 1439 C CA . GLU A 1 181 ? 1.897 -18.852 10.723 1.00 90.44 181 GLU A CA 1
ATOM 1440 C C . GLU A 1 181 ? 1.557 -19.860 11.839 1.00 90.44 181 GLU A C 1
ATOM 1442 O O . GLU A 1 181 ? 0.693 -19.591 12.678 1.00 90.44 181 GLU A O 1
ATOM 1447 N N . PRO A 1 182 ? 2.245 -21.017 11.915 1.00 89.69 182 PRO A N 1
ATOM 1448 C CA . PRO A 1 182 ? 1.986 -22.035 12.942 1.00 89.69 182 PRO A CA 1
ATOM 1449 C C . PRO A 1 182 ? 2.141 -21.551 14.393 1.00 89.69 182 PRO A C 1
ATOM 1451 O O . PRO A 1 182 ? 1.586 -22.154 15.307 1.00 89.69 182 PRO A O 1
ATOM 1454 N N . ASP A 1 183 ? 2.895 -20.472 14.617 1.00 89.56 183 ASP A N 1
ATOM 1455 C CA . ASP A 1 183 ? 3.070 -19.831 15.926 1.00 89.56 183 ASP A CA 1
ATOM 1456 C C . ASP A 1 183 ? 1.969 -18.800 16.260 1.00 89.56 183 ASP A C 1
ATOM 1458 O O . ASP A 1 183 ? 2.002 -18.162 17.317 1.00 89.56 183 ASP A O 1
ATOM 1462 N N . GLY A 1 184 ? 0.983 -18.644 15.371 1.00 87.38 184 GLY A N 1
ATOM 1463 C CA . GLY A 1 184 ? -0.136 -17.714 15.500 1.00 87.38 184 GLY A CA 1
ATOM 1464 C C . GLY A 1 184 ? 0.187 -16.274 15.101 1.00 87.38 184 GLY A C 1
ATOM 1465 O O . GLY A 1 184 ? -0.652 -15.397 15.317 1.00 87.38 184 GLY A O 1
ATOM 1466 N N . THR A 1 185 ? 1.377 -16.007 14.550 1.00 91.44 185 THR A N 1
ATOM 1467 C CA . THR A 1 185 ? 1.732 -14.685 14.014 1.00 91.44 185 THR A CA 1
ATOM 1468 C C . THR A 1 185 ? 1.221 -14.489 12.590 1.00 91.44 185 THR A C 1
ATOM 1470 O O . THR A 1 185 ? 0.917 -15.447 11.880 1.00 91.44 185 THR A O 1
ATOM 1473 N N . ILE A 1 186 ? 1.095 -13.233 12.167 1.00 91.62 186 ILE A N 1
ATOM 1474 C CA . ILE A 1 186 ? 0.665 -12.878 10.814 1.00 91.62 186 ILE A CA 1
ATOM 1475 C C . ILE A 1 186 ? 1.891 -12.610 9.940 1.00 91.62 186 ILE A C 1
ATOM 1477 O O . ILE A 1 186 ? 2.760 -11.816 10.303 1.00 91.62 186 ILE A O 1
ATOM 1481 N N . SER A 1 187 ? 1.921 -13.200 8.752 1.00 91.31 187 SER A N 1
ATOM 1482 C CA . SER A 1 187 ? 2.837 -12.810 7.681 1.00 91.31 187 SER A CA 1
ATOM 1483 C C . SER A 1 187 ? 2.087 -12.034 6.606 1.00 91.31 187 SER A C 1
ATOM 1485 O O . SER A 1 187 ? 1.045 -12.488 6.130 1.00 91.31 187 SER A O 1
ATOM 1487 N N . ILE A 1 188 ? 2.616 -10.877 6.209 1.00 91.75 188 ILE A N 1
ATOM 1488 C CA . ILE A 1 188 ? 2.024 -9.987 5.200 1.00 91.75 188 ILE A CA 1
ATOM 1489 C C . ILE A 1 188 ? 2.634 -10.315 3.837 1.00 91.75 188 ILE A C 1
ATOM 1491 O O . ILE A 1 188 ? 3.850 -10.291 3.689 1.00 91.75 188 ILE A O 1
ATOM 1495 N N . GLY A 1 189 ? 1.798 -10.650 2.860 1.00 90.00 189 GLY A N 1
ATOM 1496 C CA . GLY A 1 189 ? 2.194 -11.009 1.499 1.00 90.00 189 GLY A CA 1
ATOM 1497 C C . GLY A 1 189 ? 2.118 -9.836 0.518 1.00 90.00 189 GLY A C 1
ATOM 1498 O O . GLY A 1 189 ? 2.089 -8.681 0.942 1.00 90.00 189 GLY A O 1
ATOM 1499 N N . PRO A 1 190 ? 2.052 -10.100 -0.799 1.00 87.94 190 PRO A N 1
ATOM 1500 C CA . PRO A 1 190 ? 1.902 -9.050 -1.801 1.00 87.94 190 PRO A CA 1
ATOM 1501 C C . PRO A 1 190 ? 0.563 -8.318 -1.688 1.00 87.94 190 PRO A C 1
ATOM 1503 O O . PRO A 1 190 ? -0.439 -8.865 -1.204 1.00 87.94 190 PRO A O 1
ATOM 1506 N N . SER A 1 191 ? 0.558 -7.076 -2.172 1.00 89.50 191 SER A N 1
ATOM 1507 C CA . SER A 1 191 ? -0.649 -6.273 -2.306 1.00 89.50 191 SER A CA 1
ATOM 1508 C C . SER A 1 191 ? -1.453 -6.654 -3.547 1.00 89.50 191 SER A C 1
ATOM 1510 O O . SER A 1 191 ? -0.920 -7.126 -4.551 1.00 89.50 191 SER A O 1
ATOM 1512 N N . PHE A 1 192 ? -2.759 -6.424 -3.485 1.00 89.62 192 PHE A N 1
ATOM 1513 C CA . PHE A 1 192 ? -3.654 -6.494 -4.628 1.00 89.62 192 PHE A CA 1
ATOM 1514 C C . PHE A 1 192 ? -4.511 -5.235 -4.700 1.00 89.62 192 PHE A C 1
ATOM 1516 O O . PHE A 1 192 ? -4.881 -4.628 -3.689 1.00 89.62 192 PHE A O 1
ATOM 1523 N N . GLN A 1 193 ? -4.824 -4.852 -5.935 1.00 91.88 193 GLN A N 1
ATOM 1524 C CA . GLN A 1 193 ? -5.517 -3.610 -6.208 1.00 91.88 193 GLN A CA 1
ATOM 1525 C C . GLN A 1 193 ? -7.023 -3.720 -5.959 1.00 91.88 193 GLN A C 1
ATOM 1527 O O . GLN A 1 193 ? -7.676 -4.635 -6.463 1.00 91.88 193 GLN A O 1
ATOM 1532 N N . ARG A 1 194 ? -7.588 -2.727 -5.262 1.00 92.88 194 ARG A N 1
ATOM 1533 C CA . ARG A 1 194 ? -9.045 -2.521 -5.178 1.00 92.88 194 ARG A CA 1
ATOM 1534 C C . ARG A 1 194 ? -9.542 -1.529 -6.224 1.00 92.88 194 ARG A C 1
ATOM 1536 O O . ARG A 1 194 ? -8.870 -0.557 -6.570 1.00 92.88 194 ARG A O 1
ATOM 1543 N N . THR A 1 195 ? -10.751 -1.768 -6.704 1.00 90.69 195 THR A N 1
ATOM 1544 C CA . THR A 1 195 ? -11.546 -0.893 -7.566 1.00 90.69 195 THR A CA 1
ATOM 1545 C C . THR A 1 195 ? -12.786 -0.417 -6.806 1.00 90.69 195 THR A C 1
ATOM 1547 O O . THR A 1 195 ? -13.039 -0.826 -5.671 1.00 90.69 195 THR A O 1
ATOM 1550 N N . LYS A 1 196 ? -13.560 0.497 -7.399 1.00 84.69 196 LYS A N 1
ATOM 1551 C CA . LYS A 1 196 ? -14.784 1.003 -6.759 1.00 84.69 196 LYS A CA 1
ATOM 1552 C C . LYS A 1 196 ? -15.885 -0.054 -6.695 1.00 84.69 196 LYS A C 1
ATOM 1554 O O . LYS A 1 196 ? -16.773 0.062 -5.866 1.00 84.69 196 LYS A O 1
ATOM 1559 N N . GLU A 1 197 ? -15.824 -1.069 -7.545 1.00 86.81 197 GLU A N 1
ATOM 1560 C CA . GLU A 1 197 ? -16.836 -2.117 -7.673 1.00 86.81 197 GLU A CA 1
ATOM 1561 C C . GLU A 1 197 ? -16.590 -3.283 -6.710 1.00 86.81 197 GLU A C 1
ATOM 1563 O O . GLU A 1 197 ? -17.535 -3.973 -6.357 1.00 86.81 197 GLU A O 1
ATOM 1568 N N . ASN A 1 198 ? -15.341 -3.500 -6.281 1.00 85.56 198 ASN A N 1
ATOM 1569 C CA . ASN A 1 198 ? -14.941 -4.631 -5.435 1.00 85.56 198 ASN A CA 1
ATOM 1570 C C . ASN A 1 198 ? -14.418 -4.198 -4.056 1.00 85.56 198 ASN A C 1
ATOM 1572 O O . ASN A 1 198 ? -13.663 -4.924 -3.409 1.00 85.56 198 ASN A O 1
ATOM 1576 N N . TRP A 1 199 ? -14.765 -2.989 -3.611 1.00 83.88 199 TRP A N 1
ATOM 1577 C CA . TRP A 1 199 ? -14.214 -2.442 -2.376 1.00 83.88 199 TRP A CA 1
ATOM 1578 C C . TRP A 1 199 ? -14.599 -3.277 -1.144 1.00 83.88 199 TRP A C 1
ATOM 1580 O O . TRP A 1 199 ? -13.835 -3.329 -0.185 1.00 83.88 199 TRP A O 1
ATOM 1590 N N . ASP A 1 200 ? -15.757 -3.923 -1.159 1.00 85.62 200 ASP A N 1
ATOM 1591 C CA . ASP A 1 200 ? -16.291 -4.774 -0.096 1.00 85.62 200 ASP A CA 1
ATOM 1592 C C . ASP A 1 200 ? -15.734 -6.205 -0.132 1.00 85.62 200 ASP A C 1
ATOM 1594 O O . ASP A 1 200 ? -15.932 -6.980 0.805 1.00 85.62 200 ASP A O 1
ATOM 1598 N N . TYR A 1 201 ? -15.001 -6.563 -1.185 1.00 85.06 201 TYR A N 1
ATOM 1599 C CA . TYR A 1 201 ? -14.400 -7.876 -1.320 1.00 85.06 201 TYR A CA 1
ATOM 1600 C C . TYR A 1 201 ? -13.053 -7.947 -0.595 1.00 85.06 201 TYR A C 1
ATOM 1602 O O . TYR A 1 201 ? -12.081 -7.282 -0.961 1.00 85.06 201 TYR A O 1
ATOM 1610 N N . ASN A 1 202 ? -12.982 -8.813 0.419 1.00 85.25 202 ASN A N 1
ATOM 1611 C CA . ASN A 1 202 ? -11.736 -9.193 1.074 1.00 85.25 202 ASN A CA 1
ATOM 1612 C C . ASN A 1 202 ? -11.341 -10.637 0.669 1.00 85.25 202 ASN A C 1
ATOM 1614 O O . ASN A 1 202 ? -11.898 -11.593 1.230 1.00 85.25 202 ASN A O 1
ATOM 1618 N N . PRO A 1 203 ? -10.405 -10.821 -0.291 1.00 77.88 203 PRO A N 1
ATOM 1619 C CA . PRO A 1 203 ? -9.946 -12.134 -0.763 1.00 77.88 203 PRO A CA 1
ATOM 1620 C C . PRO A 1 203 ? -9.127 -12.906 0.267 1.00 77.88 203 PRO A C 1
ATOM 1622 O O . PRO A 1 203 ? -8.811 -14.072 0.035 1.00 77.88 203 PRO A O 1
ATOM 1625 N N . ASN A 1 204 ? -8.758 -12.276 1.380 1.00 82.00 204 ASN A N 1
ATOM 1626 C CA . ASN A 1 204 ? -7.962 -12.931 2.398 1.00 82.00 204 ASN A CA 1
ATOM 1627 C C . ASN A 1 204 ? -8.718 -14.114 3.040 1.00 82.00 204 ASN A C 1
ATOM 1629 O O . ASN A 1 204 ? -9.961 -14.118 3.068 1.00 82.00 204 ASN A O 1
ATOM 1633 N N . PRO A 1 205 ? -7.987 -15.130 3.541 1.00 74.31 205 PRO A N 1
ATOM 1634 C CA . PRO A 1 205 ? -8.596 -16.253 4.250 1.00 74.31 205 PRO A CA 1
ATOM 1635 C C . PRO A 1 205 ? -9.335 -15.779 5.511 1.00 74.31 205 PRO A C 1
ATOM 1637 O O . PRO A 1 205 ? -8.997 -14.745 6.083 1.00 74.31 205 PRO A O 1
ATOM 1640 N N . GLU A 1 206 ? -10.353 -16.523 5.946 1.00 66.75 206 GLU A N 1
ATOM 1641 C CA . GLU A 1 206 ? -10.973 -16.292 7.261 1.00 66.75 206 GLU A CA 1
ATOM 1642 C C . GLU A 1 206 ? -9.964 -16.574 8.385 1.00 66.75 206 GLU A C 1
ATOM 1644 O O . GLU A 1 206 ? -9.058 -17.394 8.218 1.00 66.75 206 GLU A O 1
ATOM 1649 N N . ILE A 1 207 ? -10.082 -15.819 9.482 1.00 61.44 207 ILE A N 1
ATOM 1650 C CA . ILE A 1 207 ? -9.274 -15.974 10.707 1.00 61.44 207 ILE A CA 1
ATOM 1651 C C . ILE A 1 207 ? -9.813 -17.090 11.596 1.00 61.44 207 ILE A C 1
ATOM 1653 O O . ILE A 1 207 ? -11.054 -17.230 11.679 1.00 61.44 207 ILE A O 1
#

Solvent-accessible surface area (backbone atoms only — not comparable to full-atom values): 12266 Å² total; per-residue (Å²): 144,76,90,84,79,82,79,80,85,81,87,64,96,79,71,79,48,74,70,72,61,49,82,80,52,73,49,73,66,56,49,51,51,50,53,53,50,52,51,50,51,51,56,49,45,66,61,47,50,60,54,54,50,61,73,49,41,75,79,68,54,72,81,65,86,57,60,39,73,45,94,48,44,77,83,81,53,43,71,86,50,46,41,82,43,78,47,62,40,78,45,71,78,88,85,55,77,48,76,43,82,45,55,34,33,32,26,39,51,96,70,18,72,44,38,29,46,36,44,34,62,62,84,58,53,64,42,42,67,27,59,58,96,92,37,64,50,71,40,64,40,80,92,46,67,18,23,30,40,24,81,89,75,62,29,32,15,34,82,82,34,42,45,42,95,86,21,74,28,82,31,26,37,29,35,42,36,62,44,78,45,98,88,54,26,37,23,44,34,54,70,48,84,40,41,83,88,46,63,88,63,71,90,47,64,76,115

Foldseek 3Di:
DDDDDDDDDDDDPPPDDVVNVPVPDDDPVRVVCCVVVVVVVVVVCVVVVVVVCVVCVVVPPPPPFDWAFDPDFPVVAEAPAWAKDKDWDFDDPPPDTDTDIAIWTWHQAPQAIWTFHLFFQQPGAGKDFCDDPRDHDQQDPPPRQFGIFRPPQGFTHHRLQATDPPGSRQAGTWTWEWDQDPVRTIITTDIDDGGPVCSNDDPYDRD

InterPro domains:
  IPR006311 Twin-arginine translocation pathway, signal sequence [PS51318] (1-55)
  IPR014349 Rieske iron-sulphur protein [PTHR10134] (105-190)
  IPR017941 Rieske [2Fe-2S] iron-sulphur domain [PF00355] (105-174)
  IPR017941 Rieske [2Fe-2S] iron-sulphur domain [PS51296] (82-187)
  IPR036922 Rieske [2Fe-2S] iron-sulphur domain superfamily [G3DSA:2.102.10.10] (77-200)
  IPR036922 Rieske [2Fe-2S] iron-sulphur domain superfamily [SSF50022] (102-188)

Radius of gyration: 36.22 Å; Cα contacts (8 Å, |Δi|>4): 321; chains: 1; bounding box: 63×39×125 Å

Mean predicted aligned error: 11.96 Å

Secondary structure (DSSP, 8-state):
----PPPPP---TT---HHHHHTT---HHHHHHHHHHHHHHHHHHHHHHHHHHHHHHHHHS------EE-S--GGG--SSSPEEEEEEEEEE-SS-EEEEEEEEEEEEETTEEEEEESB-TTTSPBPEESEETTEE-S--BGGGTBSEEETTTTEEE-TTSPBPTT-S--SPPPEEEEEE-TTS-EEEEEEE---SSSTT---SPP-

pLDDT: mean 85.29, std 13.26, range [42.62, 96.94]